Protein AF-A0AAV5TG38-F1 (afdb_monomer_lite)

Foldseek 3Di:
DVVVVLVVLLVVLLVLLQVLLVLLVLLVLLLVCLVCVPCSVPDCVVVVVVVCSNVVSNVVSNVLSVCCNPPVDCCSVVVSLVSLVVSLVSLVVSLVSLVVSLVVCVVPVHDPVSNVSSVVSNVVSVVCNVVSVVVNVVSVVVVVVVVVVVVCCVPPLPVVQVVCVVVVHDGPVPPDPPVPPPPPVVVVVVVVVVVVVVVD

Secondary structure (DSSP, 8-state):
-HHHHHHHHHHHHHHHHHHHHHHHHHHHHHHHHHH-HHHHHHSTHHHHHHHHHHHHHHHHHHHHHHHHHHH--THHHHHHHHHHHHHHHHHHHHHHHHHHHHHHHHHTT--HHHHHHHHHHHHHHHHHHHHHHHHHHHHHHHHHHHHHHHHHHHH-HHHHHHHHHHTTPPP-S----------HHHHHHHHHHHHHHHH-

Structure (mmCIF, N/CA/C/O backbone):
data_AF-A0AAV5TG38-F1
#
_entry.id   AF-A0AAV5TG38-F1
#
loop_
_atom_site.group_PDB
_atom_site.id
_atom_site.type_symbol
_atom_site.label_atom_id
_atom_site.label_alt_id
_atom_site.label_comp_id
_atom_site.label_asym_id
_atom_site.label_entity_id
_atom_site.label_seq_id
_atom_site.pdbx_PDB_ins_code
_atom_site.Cartn_x
_atom_site.Cartn_y
_atom_site.Cartn_z
_atom_site.occupancy
_atom_site.B_iso_or_equiv
_atom_site.auth_seq_id
_atom_site.auth_comp_id
_atom_site.auth_asym_id
_atom_site.auth_atom_id
_atom_site.pdbx_PDB_model_num
ATOM 1 N N . PHE A 1 1 ? -3.377 6.197 31.088 1.00 60.50 1 PHE A N 1
ATOM 2 C CA . PHE A 1 1 ? -3.535 5.088 30.120 1.00 60.50 1 PHE A CA 1
ATOM 3 C C . PHE A 1 1 ? -4.256 5.501 28.834 1.00 60.50 1 PHE A C 1
ATOM 5 O O . PHE A 1 1 ? -3.752 5.192 27.764 1.00 60.50 1 PHE A O 1
ATOM 12 N N . SER A 1 2 ? -5.386 6.224 28.905 1.00 68.69 2 SER A N 1
ATOM 13 C CA . SER A 1 2 ? -6.141 6.643 27.705 1.00 68.69 2 SER A CA 1
ATOM 14 C C . SER A 1 2 ? -5.321 7.518 26.738 1.00 68.69 2 SER A C 1
ATOM 16 O O . SER A 1 2 ? -5.160 7.144 25.583 1.00 68.69 2 SER A O 1
ATOM 18 N N . ALA A 1 3 ? -4.694 8.602 27.220 1.00 73.94 3 ALA A N 1
ATOM 19 C CA . ALA A 1 3 ? -3.905 9.509 26.374 1.00 73.94 3 ALA A CA 1
ATOM 20 C C . ALA A 1 3 ? -2.730 8.811 25.662 1.00 73.94 3 ALA A C 1
ATOM 22 O O . ALA A 1 3 ? -2.557 8.950 24.454 1.00 73.94 3 ALA A O 1
ATOM 23 N N . THR A 1 4 ? -1.964 7.986 26.385 1.00 80.12 4 THR A N 1
ATOM 24 C CA . THR A 1 4 ? -0.840 7.215 25.827 1.00 80.12 4 THR A CA 1
ATOM 25 C C . THR A 1 4 ? -1.290 6.277 24.705 1.00 80.12 4 THR A C 1
ATOM 27 O O . THR A 1 4 ? -0.623 6.188 23.677 1.00 80.12 4 THR A O 1
ATOM 30 N N . ARG A 1 5 ? -2.450 5.620 24.860 1.00 76.69 5 ARG A N 1
ATOM 31 C CA . ARG A 1 5 ? -3.022 4.743 23.827 1.00 76.69 5 ARG A CA 1
ATOM 32 C C . ARG A 1 5 ? -3.356 5.522 22.558 1.00 76.69 5 ARG A C 1
ATOM 34 O O . ARG A 1 5 ? -3.060 5.055 21.463 1.00 76.69 5 ARG A O 1
ATOM 41 N N . THR A 1 6 ? -3.945 6.706 22.693 1.00 76.44 6 THR A N 1
ATOM 42 C CA . THR A 1 6 ? -4.339 7.524 21.541 1.00 76.44 6 THR A CA 1
ATOM 43 C C . THR A 1 6 ? -3.127 8.094 20.803 1.00 76.44 6 THR A C 1
ATOM 45 O O . THR A 1 6 ? -3.114 8.086 19.575 1.00 76.44 6 THR A O 1
ATOM 48 N N . HIS A 1 7 ? -2.074 8.503 21.520 1.00 82.50 7 HIS A N 1
ATOM 49 C CA . HIS A 1 7 ? -0.817 8.935 20.897 1.00 82.50 7 HIS A CA 1
ATOM 50 C C . HIS A 1 7 ? -0.112 7.800 20.144 1.00 82.50 7 HIS A C 1
ATOM 52 O O . HIS A 1 7 ? 0.376 8.017 19.037 1.00 82.50 7 HIS A O 1
ATOM 58 N N . LEU A 1 8 ? -0.104 6.582 20.699 1.00 84.31 8 LEU A N 1
ATOM 59 C CA . LEU A 1 8 ? 0.453 5.410 20.017 1.00 84.31 8 LEU A CA 1
ATOM 60 C C . LEU A 1 8 ? -0.335 5.055 18.752 1.00 84.31 8 LEU A C 1
ATOM 62 O O . LEU A 1 8 ? 0.269 4.779 17.720 1.00 84.31 8 LEU A O 1
ATOM 66 N N . LEU A 1 9 ? -1.669 5.106 18.804 1.00 81.06 9 LEU A N 1
ATOM 67 C CA . LEU A 1 9 ? -2.513 4.881 17.626 1.00 81.06 9 LEU A CA 1
ATOM 68 C C . LEU A 1 9 ? -2.262 5.935 16.545 1.00 81.06 9 LEU A C 1
ATOM 70 O O . LEU A 1 9 ? -2.118 5.587 15.377 1.00 81.06 9 LEU A O 1
ATOM 74 N N . PHE A 1 10 ? -2.151 7.204 16.935 1.00 84.06 10 PHE A N 1
ATOM 75 C CA . PHE A 1 10 ? -1.835 8.299 16.024 1.00 84.06 10 PHE A CA 1
ATOM 76 C C . PHE A 1 10 ? -0.478 8.098 15.333 1.00 84.06 10 PHE A C 1
ATOM 78 O O . PHE A 1 10 ? -0.397 8.137 14.105 1.00 84.06 10 PHE A O 1
ATOM 85 N N . ALA A 1 11 ? 0.575 7.808 16.105 1.00 86.62 11 ALA A N 1
ATOM 86 C CA . ALA A 1 11 ? 1.906 7.541 15.565 1.00 86.62 11 ALA A CA 1
ATOM 87 C C . ALA A 1 11 ? 1.915 6.315 14.638 1.00 86.62 11 ALA A C 1
ATOM 89 O O . ALA A 1 11 ? 2.511 6.359 13.563 1.00 86.62 11 ALA A O 1
ATOM 90 N N . ASN A 1 12 ? 1.209 5.246 15.016 1.00 86.25 12 ASN A N 1
ATOM 91 C CA . ASN A 1 12 ? 1.100 4.037 14.207 1.00 86.25 12 ASN A CA 1
ATOM 92 C C . ASN A 1 12 ? 0.433 4.311 12.850 1.00 86.25 12 ASN A C 1
ATOM 94 O O . ASN A 1 12 ? 0.923 3.842 11.828 1.00 86.25 12 ASN A O 1
ATOM 98 N N . VAL A 1 13 ? -0.642 5.106 12.819 1.00 85.38 13 VAL A N 1
ATOM 99 C CA . VAL A 1 13 ? -1.331 5.482 11.571 1.00 85.38 13 VAL A CA 1
ATOM 100 C C . VAL A 1 13 ? -0.417 6.295 10.656 1.00 85.38 13 VAL A C 1
ATOM 102 O O . VAL A 1 13 ? -0.355 6.019 9.460 1.00 85.38 13 VAL A O 1
ATOM 105 N N . ILE A 1 14 ? 0.335 7.257 11.201 1.00 88.06 14 ILE A N 1
ATOM 106 C CA . ILE A 1 14 ? 1.285 8.051 10.409 1.00 88.06 14 ILE A CA 1
ATOM 107 C C . ILE A 1 14 ? 2.373 7.159 9.815 1.00 88.06 14 ILE A C 1
ATOM 109 O O . ILE A 1 14 ? 2.631 7.215 8.615 1.00 88.06 14 ILE A O 1
ATOM 113 N N . LEU A 1 15 ? 3.008 6.330 10.646 1.00 89.00 15 LEU A N 1
ATOM 114 C CA . LEU A 1 15 ? 4.097 5.459 10.207 1.00 89.00 15 LEU A CA 1
ATOM 115 C C . LEU A 1 15 ? 3.625 4.441 9.169 1.00 89.00 15 LEU A C 1
ATOM 117 O O . LEU A 1 15 ? 4.319 4.215 8.180 1.00 89.00 15 LEU A O 1
ATOM 121 N N . HIS A 1 16 ? 2.435 3.873 9.365 1.00 87.31 16 HIS A N 1
ATOM 122 C CA . HIS A 1 16 ? 1.809 2.959 8.415 1.00 87.31 16 HIS A CA 1
ATOM 123 C C . HIS A 1 16 ? 1.577 3.635 7.059 1.00 87.31 16 HIS A C 1
ATOM 125 O O . HIS A 1 16 ? 2.062 3.136 6.046 1.00 87.31 16 HIS A O 1
ATOM 131 N N . MET A 1 17 ? 0.960 4.820 7.049 1.00 87.69 17 MET A N 1
ATOM 132 C CA . MET A 1 17 ? 0.723 5.586 5.822 1.00 87.69 17 MET A CA 1
ATOM 133 C C . MET A 1 17 ? 2.021 5.964 5.101 1.00 87.69 17 MET A C 1
ATOM 135 O O . MET A 1 17 ? 2.106 5.848 3.877 1.00 87.69 17 MET A O 1
ATOM 139 N N . CYS A 1 18 ? 3.050 6.384 5.841 1.00 89.94 18 CYS A N 1
ATOM 140 C CA . CYS A 1 18 ? 4.370 6.652 5.274 1.00 89.94 18 CYS A CA 1
ATOM 141 C C . CYS A 1 18 ? 4.971 5.394 4.635 1.00 89.94 18 CYS A C 1
ATOM 143 O O . CYS A 1 18 ? 5.456 5.459 3.506 1.00 89.94 18 CYS A O 1
ATOM 145 N N . CYS A 1 19 ? 4.906 4.254 5.327 1.00 90.12 19 CYS A N 1
ATOM 146 C CA . CYS A 1 19 ? 5.433 2.984 4.839 1.00 90.12 19 CYS A CA 1
ATOM 147 C C . CYS A 1 19 ? 4.763 2.570 3.521 1.00 90.12 19 CYS A C 1
ATOM 149 O O . CYS A 1 19 ? 5.445 2.424 2.506 1.00 90.12 19 CYS A O 1
ATOM 151 N N . THR A 1 20 ? 3.430 2.488 3.494 1.00 88.50 20 THR A N 1
ATOM 152 C CA . THR A 1 20 ? 2.686 2.051 2.304 1.00 88.50 20 THR A CA 1
ATOM 153 C C . THR A 1 20 ? 2.910 2.989 1.115 1.00 88.50 20 THR A C 1
ATOM 155 O O . THR A 1 20 ? 3.103 2.538 -0.016 1.00 88.50 20 THR A O 1
ATOM 158 N N . CYS A 1 21 ? 2.939 4.303 1.342 1.00 89.69 21 CYS A N 1
ATOM 159 C CA . CYS A 1 21 ? 3.209 5.259 0.272 1.00 89.69 21 CYS A CA 1
ATOM 160 C C . CYS A 1 21 ? 4.644 5.158 -0.266 1.00 89.69 21 CYS A C 1
ATOM 162 O O . CYS A 1 21 ? 4.850 5.311 -1.472 1.00 89.69 21 CYS A O 1
ATOM 164 N N . PHE A 1 22 ? 5.641 4.887 0.585 1.00 90.25 22 PHE A N 1
ATOM 165 C CA . PHE A 1 22 ? 7.008 4.651 0.117 1.00 90.25 22 PHE A CA 1
ATOM 166 C C . PHE A 1 22 ? 7.126 3.359 -0.683 1.00 90.25 22 PHE A C 1
ATOM 168 O O . PHE A 1 22 ? 7.787 3.357 -1.720 1.00 90.25 22 PHE A O 1
ATOM 175 N N . GLU A 1 23 ? 6.444 2.291 -0.278 1.00 88.88 23 GLU A N 1
ATOM 176 C CA . GLU A 1 23 ? 6.371 1.061 -1.069 1.00 88.88 23 GLU A CA 1
ATOM 177 C C . GLU A 1 23 ? 5.756 1.317 -2.451 1.00 88.88 23 GLU A C 1
ATOM 179 O O . GLU A 1 23 ? 6.310 0.899 -3.473 1.00 88.88 23 GLU A O 1
ATOM 184 N N . MET A 1 24 ? 4.659 2.078 -2.496 1.00 89.00 24 MET A N 1
ATOM 185 C CA . MET A 1 24 ? 4.009 2.484 -3.740 1.00 89.00 24 MET A CA 1
ATOM 186 C C . MET A 1 24 ? 4.951 3.303 -4.630 1.00 89.00 24 MET A C 1
ATOM 188 O O . MET A 1 24 ? 5.091 3.022 -5.823 1.00 89.00 24 MET A O 1
ATOM 192 N N . LYS A 1 25 ? 5.655 4.280 -4.050 1.00 89.88 25 LYS A N 1
ATOM 193 C CA . LYS A 1 25 ? 6.658 5.088 -4.751 1.00 89.88 25 LYS A CA 1
ATOM 194 C C . LYS A 1 25 ? 7.770 4.211 -5.332 1.00 89.88 25 LYS A C 1
ATOM 196 O O . LYS A 1 25 ? 8.090 4.352 -6.507 1.00 89.88 25 LYS A O 1
ATOM 201 N N . ILE A 1 26 ? 8.318 3.277 -4.552 1.00 88.69 26 ILE A N 1
ATOM 202 C CA . ILE A 1 26 ? 9.361 2.344 -5.004 1.00 88.69 26 ILE A CA 1
ATOM 203 C C . ILE A 1 26 ? 8.840 1.454 -6.145 1.00 88.69 26 ILE A C 1
ATOM 205 O O . ILE A 1 26 ? 9.574 1.136 -7.082 1.00 88.69 26 ILE A O 1
ATOM 209 N N . ALA A 1 27 ? 7.572 1.035 -6.114 1.00 88.69 27 ALA A N 1
ATOM 210 C CA . ALA A 1 27 ? 6.956 0.308 -7.225 1.00 88.69 27 ALA A CA 1
ATOM 211 C C . ALA A 1 27 ? 6.878 1.162 -8.505 1.00 88.69 27 ALA A C 1
ATOM 213 O O . ALA A 1 27 ? 7.288 0.699 -9.571 1.00 88.69 27 ALA A O 1
ATOM 214 N N . ILE A 1 28 ? 6.432 2.417 -8.398 1.00 88.50 28 ILE A N 1
ATOM 215 C CA . ILE A 1 28 ? 6.355 3.354 -9.531 1.00 88.50 28 ILE A CA 1
ATOM 216 C C . ILE A 1 28 ? 7.750 3.652 -10.090 1.00 88.50 28 ILE A C 1
ATOM 218 O O . ILE A 1 28 ? 7.962 3.567 -11.298 1.00 88.50 28 ILE A O 1
ATOM 222 N N . GLU A 1 29 ? 8.720 3.940 -9.226 1.00 87.75 29 GLU A N 1
ATOM 223 C CA . GLU A 1 29 ? 10.106 4.221 -9.603 1.00 87.75 29 GLU A CA 1
ATOM 224 C C . GLU A 1 29 ? 10.726 3.061 -10.395 1.00 87.75 29 GLU A C 1
ATOM 226 O O . GLU A 1 29 ? 11.376 3.281 -11.420 1.00 87.75 29 GLU A O 1
ATOM 231 N N . ARG A 1 30 ? 10.448 1.808 -10.015 1.00 87.00 30 ARG A N 1
ATOM 232 C CA . ARG A 1 30 ? 10.865 0.621 -10.784 1.00 87.00 30 ARG A CA 1
ATOM 233 C C . ARG A 1 30 ? 10.224 0.562 -12.176 1.00 87.00 30 ARG A C 1
ATOM 235 O O . ARG A 1 30 ? 10.892 0.227 -13.156 1.00 87.00 30 ARG A O 1
ATOM 242 N N . ILE A 1 31 ? 8.945 0.914 -12.301 1.00 87.31 31 ILE A N 1
ATOM 243 C CA . ILE A 1 31 ? 8.243 0.947 -13.597 1.00 87.31 31 ILE A CA 1
ATOM 244 C C . ILE A 1 31 ? 8.797 2.065 -14.495 1.00 87.31 31 ILE A C 1
ATOM 246 O O . ILE A 1 31 ? 9.010 1.861 -15.693 1.00 87.31 31 ILE A O 1
ATOM 250 N N . VAL A 1 32 ? 9.063 3.244 -13.934 1.00 85.81 32 VAL A N 1
ATOM 251 C CA . VAL A 1 32 ? 9.570 4.397 -14.690 1.00 85.81 32 VAL A CA 1
ATOM 252 C C . VAL A 1 32 ? 11.025 4.179 -15.114 1.00 85.81 32 VAL A C 1
ATOM 254 O O . VAL A 1 32 ? 11.343 4.323 -16.299 1.00 85.81 32 VAL A O 1
ATOM 257 N N . SER A 1 33 ? 11.889 3.760 -14.186 1.00 84.38 33 SER A N 1
ATOM 258 C CA . SER A 1 33 ? 13.318 3.531 -14.451 1.00 84.38 33 SER A CA 1
ATOM 259 C C . SER A 1 33 ? 13.561 2.429 -15.487 1.00 84.38 33 SER A C 1
ATOM 261 O O . SER A 1 33 ? 14.456 2.552 -16.318 1.00 84.38 33 SER A O 1
ATOM 263 N N . SER A 1 34 ? 12.725 1.388 -15.516 1.00 83.94 34 SER A N 1
ATOM 264 C CA . SER A 1 34 ? 12.776 0.332 -16.540 1.00 83.94 34 SER A CA 1
ATOM 265 C C . SER A 1 34 ? 12.228 0.758 -17.907 1.00 83.94 34 SER A C 1
ATOM 267 O O . SER A 1 34 ? 12.612 0.201 -18.940 1.00 83.94 34 SER A O 1
ATOM 269 N N . SER A 1 35 ? 11.331 1.746 -17.941 1.00 81.94 35 SER A N 1
ATOM 270 C CA . SER A 1 35 ? 10.737 2.233 -19.187 1.00 81.94 35 SER A CA 1
ATOM 271 C C . SER A 1 35 ? 11.701 3.151 -19.947 1.00 81.94 35 SER A C 1
ATOM 273 O O . SER A 1 35 ? 11.856 2.993 -21.162 1.00 81.94 35 SER A O 1
ATOM 275 N N . LYS A 1 36 ? 12.375 4.075 -19.243 1.00 78.88 36 LYS A N 1
ATOM 276 C CA . LYS A 1 36 ? 13.308 5.064 -19.821 1.00 78.88 36 LYS A CA 1
ATOM 277 C C . LYS A 1 36 ? 14.579 5.230 -18.965 1.00 78.88 36 LYS A C 1
ATOM 279 O O . LYS A 1 36 ? 14.751 6.269 -18.331 1.00 78.88 36 LYS A O 1
ATOM 284 N N . PRO A 1 37 ? 15.495 4.247 -18.964 1.00 72.25 37 PRO A N 1
ATOM 285 C CA . PRO A 1 37 ? 16.643 4.240 -18.052 1.00 72.25 37 PRO A CA 1
ATOM 286 C C . PRO A 1 37 ? 17.624 5.401 -18.276 1.00 72.25 37 PRO A C 1
ATOM 288 O O . PRO A 1 37 ? 18.132 5.954 -17.309 1.00 72.25 37 PRO A O 1
ATOM 291 N N . HIS A 1 38 ? 17.842 5.808 -19.531 1.00 72.06 38 HIS A N 1
ATOM 292 C CA . HIS A 1 38 ? 18.769 6.887 -19.898 1.00 72.06 38 HIS A CA 1
ATOM 293 C C . HIS A 1 38 ? 18.283 8.262 -19.414 1.00 72.06 38 HIS A C 1
ATOM 295 O O . HIS A 1 38 ? 19.036 9.010 -18.812 1.00 72.06 38 HIS A O 1
ATOM 301 N N . ILE A 1 39 ? 16.994 8.569 -19.585 1.00 74.56 39 ILE A N 1
ATOM 302 C CA . ILE A 1 39 ? 16.421 9.844 -19.119 1.00 74.56 39 ILE A CA 1
ATOM 303 C C . ILE A 1 39 ? 16.287 9.869 -17.593 1.00 74.56 39 ILE A C 1
ATOM 305 O O . ILE A 1 39 ? 16.411 10.927 -16.980 1.00 74.56 39 ILE A O 1
ATOM 309 N N . TYR A 1 40 ? 16.005 8.723 -16.969 1.00 73.81 40 TYR A N 1
ATOM 310 C CA . TYR A 1 40 ? 15.716 8.674 -15.537 1.00 73.81 40 TYR A CA 1
ATOM 311 C C . TYR A 1 40 ? 16.926 9.031 -14.666 1.00 73.81 40 TYR A C 1
ATOM 313 O O . TYR A 1 40 ? 16.760 9.738 -13.678 1.00 73.81 40 TYR A O 1
ATOM 321 N N . HIS A 1 41 ? 18.123 8.571 -15.041 1.00 71.75 41 HIS A N 1
ATOM 322 C CA . HIS A 1 41 ? 19.348 8.835 -14.276 1.00 71.75 41 HIS A CA 1
ATOM 323 C C . HIS A 1 41 ? 19.950 10.214 -14.561 1.00 71.75 41 HIS A C 1
ATOM 325 O O . HIS A 1 41 ? 20.461 10.846 -13.642 1.00 71.75 41 HIS A O 1
ATOM 331 N N . ASP A 1 42 ? 19.830 10.709 -15.796 1.00 70.62 42 ASP A N 1
ATOM 332 C CA . ASP A 1 42 ? 20.394 12.011 -16.181 1.00 70.62 42 ASP A CA 1
ATOM 333 C C . ASP A 1 42 ? 19.513 13.193 -15.763 1.00 70.62 42 ASP A C 1
ATOM 335 O O . ASP A 1 42 ? 19.990 14.310 -15.556 1.00 70.62 42 ASP A O 1
ATOM 339 N N . SER A 1 43 ? 18.205 12.977 -15.620 1.00 65.69 43 SER A N 1
ATOM 340 C CA . SER A 1 43 ? 17.313 14.024 -15.144 1.00 65.69 43 SER A CA 1
ATOM 341 C C . SER A 1 43 ? 17.300 14.028 -13.616 1.00 65.69 43 SER A C 1
ATOM 343 O O . SER A 1 43 ? 16.853 13.080 -12.976 1.00 65.69 43 SER A O 1
ATOM 345 N N . GLY A 1 44 ? 17.647 15.159 -12.991 1.00 67.69 44 GLY A N 1
ATOM 346 C CA . GLY A 1 44 ? 17.378 15.423 -11.561 1.00 67.69 44 GLY A CA 1
ATOM 347 C C . GLY A 1 44 ? 15.883 15.352 -11.167 1.00 67.69 44 GLY A C 1
ATOM 348 O O . GLY A 1 44 ? 15.490 15.770 -10.079 1.00 67.69 44 GLY A O 1
ATOM 349 N N . PHE A 1 45 ? 15.038 14.834 -12.062 1.00 67.88 45 PHE A N 1
ATOM 350 C CA . PHE A 1 45 ? 13.644 14.469 -11.897 1.00 67.88 45 PHE A CA 1
ATOM 351 C C . PHE A 1 45 ? 13.434 13.535 -10.703 1.00 67.88 45 PHE A C 1
ATOM 353 O O . PHE A 1 45 ? 12.526 13.793 -9.918 1.00 67.88 45 PHE A O 1
ATOM 360 N N . SER A 1 46 ? 14.298 12.531 -10.496 1.00 71.75 46 SER A N 1
ATOM 361 C CA . SER A 1 46 ? 14.213 11.661 -9.308 1.00 71.75 46 SER A CA 1
ATOM 362 C C . SER A 1 46 ? 14.254 12.488 -8.013 1.00 71.75 46 SER A C 1
ATOM 364 O O . SER A 1 46 ? 13.382 12.358 -7.154 1.00 71.75 46 SER A O 1
ATOM 366 N N . TYR A 1 47 ? 15.180 13.448 -7.912 1.00 74.31 47 TYR A N 1
ATOM 367 C CA . TYR A 1 47 ? 15.315 14.291 -6.722 1.00 74.31 47 TYR A CA 1
ATOM 368 C C . TYR A 1 47 ? 14.124 15.241 -6.521 1.00 74.31 47 TYR A C 1
ATOM 370 O O . TYR A 1 47 ? 13.609 15.365 -5.409 1.00 74.31 47 TYR A O 1
ATOM 378 N N . ARG A 1 48 ? 13.632 15.871 -7.597 1.00 80.25 48 ARG A N 1
ATOM 379 C CA . ARG A 1 48 ? 12.492 16.805 -7.531 1.00 80.25 48 ARG A CA 1
ATOM 380 C C . ARG A 1 48 ? 11.182 16.133 -7.117 1.00 80.25 48 ARG A C 1
ATOM 382 O O . ARG A 1 48 ? 10.396 16.753 -6.408 1.00 80.25 48 ARG A O 1
ATOM 389 N N . TRP A 1 49 ? 10.956 14.879 -7.511 1.00 79.75 49 TRP A N 1
ATOM 390 C CA . TRP A 1 49 ? 9.756 14.127 -7.125 1.00 79.75 49 TRP A CA 1
ATOM 391 C C . TRP A 1 49 ? 9.863 13.458 -5.750 1.00 79.75 49 TRP A C 1
ATOM 393 O O . TRP A 1 49 ? 8.840 13.168 -5.132 1.00 79.75 49 TRP A O 1
ATOM 403 N N . ASN A 1 50 ? 11.071 13.282 -5.210 1.00 81.75 50 ASN A N 1
ATOM 404 C CA . ASN A 1 50 ? 11.255 12.691 -3.884 1.00 81.75 50 ASN A CA 1
ATOM 405 C C . ASN A 1 50 ? 10.642 13.535 -2.761 1.00 81.75 50 ASN A C 1
ATOM 407 O O . ASN A 1 50 ? 10.005 12.974 -1.874 1.00 81.75 50 ASN A O 1
ATOM 411 N N . ILE A 1 51 ? 10.790 14.863 -2.813 1.00 84.06 51 ILE A N 1
ATOM 412 C CA . ILE A 1 51 ? 10.272 15.773 -1.779 1.00 84.06 51 ILE A CA 1
ATOM 413 C C . ILE A 1 51 ? 8.739 15.690 -1.646 1.00 84.06 51 ILE A C 1
ATOM 415 O O . ILE A 1 51 ? 8.267 15.379 -0.548 1.00 84.06 51 ILE A O 1
ATOM 419 N N . PRO A 1 52 ? 7.931 15.893 -2.709 1.00 85.69 52 PRO A N 1
ATOM 420 C CA . PRO A 1 52 ? 6.479 15.777 -2.590 1.00 85.69 52 PRO A CA 1
ATOM 421 C C . PRO A 1 52 ? 6.044 14.357 -2.209 1.00 85.69 52 PRO A C 1
ATOM 423 O O . PRO A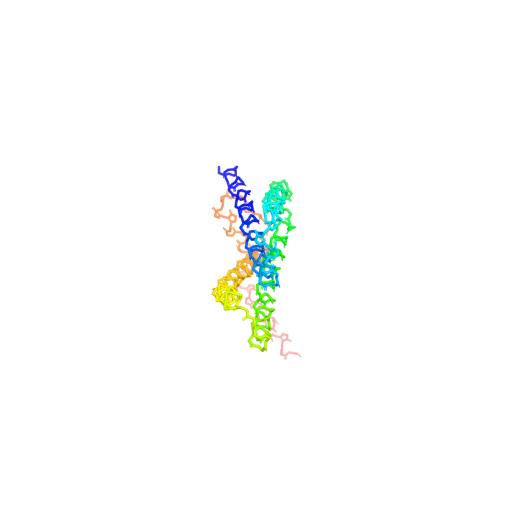 1 52 ? 5.108 14.205 -1.428 1.00 85.69 52 PRO A O 1
ATOM 426 N N . CYS A 1 53 ? 6.751 13.317 -2.665 1.00 84.50 53 CYS A N 1
ATOM 427 C CA . CYS A 1 53 ? 6.467 11.938 -2.265 1.00 84.50 53 CYS A CA 1
ATOM 428 C C . CYS A 1 53 ? 6.767 11.631 -0.790 1.00 84.50 53 CYS A C 1
ATOM 430 O O . CYS A 1 53 ? 6.265 10.630 -0.298 1.00 84.50 53 CYS A O 1
ATOM 432 N N . ILE A 1 54 ? 7.564 12.439 -0.085 1.00 86.69 54 ILE A N 1
ATOM 433 C CA . ILE A 1 54 ? 7.784 12.308 1.367 1.00 86.69 54 ILE A CA 1
ATOM 434 C C . ILE A 1 54 ? 6.754 13.140 2.140 1.00 86.69 54 ILE A C 1
ATOM 436 O O . ILE A 1 54 ? 6.188 12.677 3.130 1.00 86.69 54 ILE A O 1
ATOM 440 N N . LEU A 1 55 ? 6.484 14.362 1.673 1.0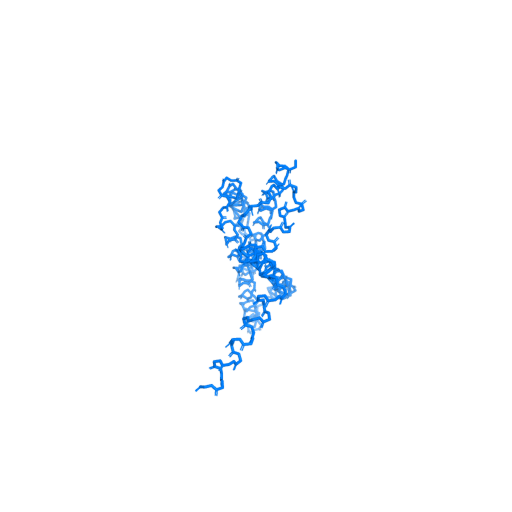0 89.31 55 LEU A N 1
ATOM 441 C CA . LEU A 1 55 ? 5.585 15.289 2.360 1.00 89.31 55 LEU A CA 1
ATOM 442 C C . LEU A 1 55 ? 4.117 14.858 2.267 1.00 89.31 55 LEU A C 1
ATOM 444 O O . LEU A 1 55 ? 3.401 14.930 3.263 1.00 89.31 55 LEU A O 1
ATOM 448 N N . LEU A 1 56 ? 3.659 14.379 1.106 1.00 88.69 56 LEU A N 1
ATOM 449 C CA . LEU A 1 56 ? 2.259 13.982 0.912 1.00 88.69 56 LEU A CA 1
ATOM 450 C C . LEU A 1 56 ? 1.831 12.825 1.835 1.00 88.69 56 LEU A C 1
ATOM 452 O O . LEU A 1 56 ? 0.787 12.949 2.481 1.00 88.69 56 LEU A O 1
ATOM 456 N N . PRO A 1 57 ? 2.603 11.731 1.982 1.00 89.00 57 PRO A N 1
ATOM 457 C CA . PRO A 1 57 ? 2.273 10.672 2.933 1.00 89.00 57 PRO A CA 1
ATOM 458 C C . PRO A 1 57 ? 2.251 11.160 4.375 1.00 89.00 57 PRO A C 1
ATOM 460 O O . PRO A 1 57 ? 1.345 10.805 5.118 1.00 89.00 57 PRO A O 1
ATOM 463 N N . PHE A 1 58 ? 3.190 12.027 4.755 1.00 88.62 58 PHE A N 1
ATOM 464 C CA . PHE A 1 58 ? 3.239 12.567 6.108 1.00 88.62 58 PHE A CA 1
ATOM 465 C C . PHE A 1 58 ? 2.020 13.444 6.426 1.00 88.62 58 PHE A C 1
ATOM 467 O O . PHE A 1 58 ? 1.388 13.280 7.471 1.00 88.62 58 PHE A O 1
ATOM 474 N N . ILE A 1 59 ? 1.645 14.338 5.504 1.00 91.31 59 ILE A N 1
ATOM 475 C CA . ILE A 1 59 ? 0.465 15.203 5.642 1.00 91.31 59 ILE A CA 1
ATOM 476 C C . ILE A 1 59 ? -0.810 14.354 5.654 1.00 91.31 59 ILE A C 1
ATOM 478 O O . ILE A 1 59 ? -1.644 14.514 6.543 1.00 91.31 59 ILE A O 1
ATOM 482 N N . SER A 1 60 ? -0.950 13.417 4.713 1.00 89.06 60 SER A N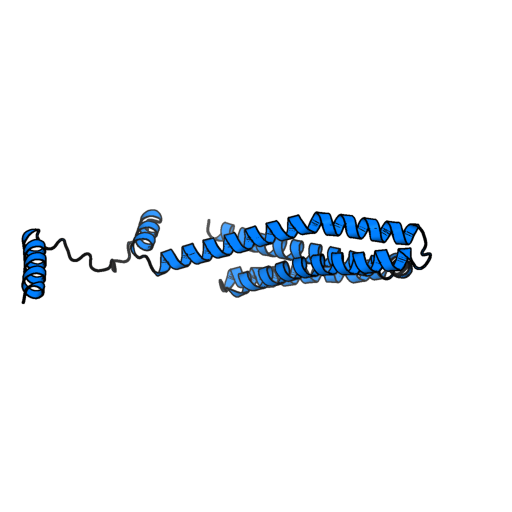 1
ATOM 483 C CA . SER A 1 60 ? -2.124 12.538 4.644 1.00 89.06 60 SER A CA 1
ATOM 484 C C . SER A 1 60 ? -2.250 11.639 5.878 1.00 89.06 60 SER A C 1
ATOM 486 O O . SER A 1 60 ? -3.331 11.555 6.455 1.00 89.06 60 SER A O 1
ATOM 488 N N . GLY A 1 61 ? -1.154 11.045 6.356 1.00 87.75 61 GLY A N 1
ATOM 489 C CA . GLY A 1 61 ? -1.126 10.253 7.584 1.00 87.75 61 GLY A CA 1
ATOM 490 C C . GLY A 1 61 ? -1.467 11.078 8.822 1.00 87.75 61 GLY A C 1
ATOM 491 O O . GLY A 1 61 ? -2.208 10.606 9.680 1.00 87.75 61 GLY A O 1
ATOM 492 N N . SER A 1 62 ? -1.006 12.331 8.887 1.00 88.50 62 SER A N 1
ATOM 493 C CA . SER A 1 62 ? -1.345 13.256 9.978 1.00 88.50 62 SER A CA 1
ATOM 49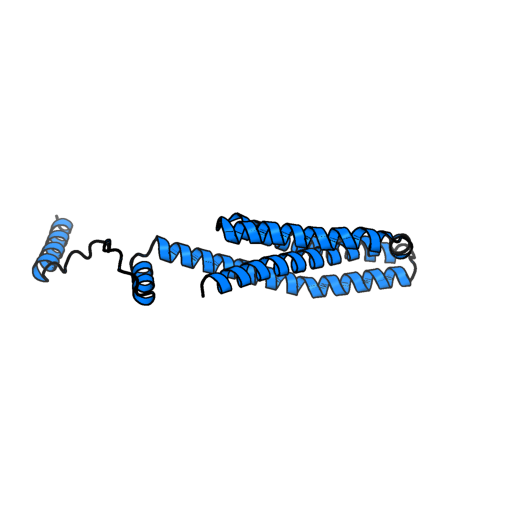4 C C . SER A 1 62 ? -2.829 13.629 9.970 1.00 88.50 62 SER A C 1
ATOM 496 O O . SER A 1 62 ? -3.466 13.621 11.022 1.00 88.50 62 SER A O 1
ATOM 498 N N . LEU A 1 63 ? -3.404 13.897 8.791 1.00 89.19 63 LEU A N 1
ATOM 499 C CA . LEU A 1 63 ? -4.835 14.177 8.626 1.00 89.19 63 LEU A CA 1
ATOM 500 C C . LEU A 1 63 ? -5.687 12.971 9.037 1.00 89.19 63 LEU A C 1
ATOM 502 O O . LEU A 1 63 ? -6.607 13.109 9.840 1.00 89.19 63 LEU A O 1
ATOM 506 N N . VAL A 1 64 ? -5.350 11.775 8.547 1.00 87.25 64 VAL A N 1
ATOM 507 C CA . VAL A 1 64 ? -6.060 10.539 8.905 1.00 87.25 64 VAL A CA 1
ATOM 508 C C . VAL A 1 64 ? -5.926 10.263 10.403 1.00 87.25 64 VAL A C 1
ATOM 510 O O . VAL A 1 64 ? -6.933 10.044 11.074 1.00 87.25 64 VAL A O 1
ATOM 513 N N . GLY A 1 65 ? -4.721 10.370 10.966 1.00 85.94 65 GLY A N 1
ATOM 514 C CA . GLY A 1 65 ? -4.493 10.229 12.404 1.00 85.94 65 GLY A CA 1
ATOM 515 C C . GLY A 1 65 ? -5.323 11.216 13.232 1.00 85.94 65 GLY A C 1
ATOM 516 O O . GLY A 1 65 ? -5.905 10.832 14.247 1.00 85.94 65 GLY A O 1
ATOM 517 N N . TYR A 1 66 ? -5.448 12.468 12.784 1.00 85.44 66 TYR A N 1
ATOM 518 C CA . TYR A 1 66 ? -6.266 13.476 13.458 1.00 85.44 66 TYR A CA 1
ATOM 519 C C . TYR A 1 66 ? -7.757 13.101 13.446 1.00 85.44 66 TYR A C 1
ATOM 521 O O . TYR A 1 66 ? -8.431 13.212 14.471 1.00 85.44 66 TYR A O 1
ATOM 529 N N . THR A 1 67 ? -8.266 12.564 12.330 1.00 83.88 67 THR A N 1
ATOM 530 C CA . THR A 1 67 ? -9.662 12.089 12.255 1.00 83.88 67 THR A CA 1
ATOM 531 C C . THR A 1 67 ? -9.946 10.886 13.164 1.00 83.88 67 THR A C 1
ATOM 533 O O . THR A 1 67 ? -11.059 10.774 13.685 1.00 83.88 67 THR A O 1
ATOM 536 N N . VAL A 1 68 ? -8.949 10.022 13.412 1.00 81.94 68 VAL A N 1
ATOM 537 C CA . VAL A 1 68 ? -9.035 8.952 14.427 1.00 81.94 68 VAL A CA 1
ATOM 538 C C . VAL A 1 68 ? -9.120 9.554 15.821 1.00 81.94 68 VAL A C 1
ATOM 540 O O . VAL A 1 68 ? -9.959 9.135 16.615 1.00 81.94 68 VAL A O 1
ATOM 543 N N . PHE A 1 69 ? -8.253 10.527 16.110 1.00 79.00 69 PHE A N 1
ATOM 544 C CA . PHE A 1 69 ? -8.138 11.140 17.429 1.00 79.00 69 PHE A CA 1
ATOM 545 C C . PHE A 1 69 ? -9.422 11.864 17.846 1.00 79.00 69 PHE A C 1
ATOM 547 O O . PHE A 1 69 ? -9.858 11.713 18.984 1.00 79.00 69 PHE A O 1
ATOM 554 N N . TYR A 1 70 ? -10.023 12.636 16.936 1.00 80.19 70 TYR A N 1
ATOM 555 C CA . TYR A 1 70 ? -11.160 13.498 17.266 1.00 80.19 70 TYR A CA 1
ATOM 556 C C . TYR A 1 70 ? -12.518 12.819 17.067 1.00 80.19 70 TYR A C 1
ATOM 558 O O . TYR A 1 70 ? -13.392 12.919 17.924 1.00 80.19 70 TYR A O 1
ATOM 566 N N . SER A 1 71 ? -12.701 12.113 15.949 1.00 71.25 71 SER A N 1
ATOM 567 C CA . SER A 1 71 ? -14.036 11.688 15.512 1.00 71.25 71 SER A CA 1
ATOM 568 C C . SER A 1 71 ? -14.262 10.179 15.601 1.00 71.25 71 SER A C 1
ATOM 570 O O . SER A 1 71 ? -15.386 9.731 15.390 1.00 71.25 71 SER A O 1
ATOM 572 N N . GLY A 1 72 ? -13.215 9.378 15.853 1.00 69.44 72 GLY A N 1
ATOM 573 C CA . GLY A 1 72 ? -13.311 7.912 15.878 1.00 69.44 72 GLY A CA 1
ATOM 574 C C . GLY A 1 72 ? -13.923 7.319 14.600 1.00 69.44 72 GLY A C 1
ATOM 575 O O . GLY A 1 72 ? -14.560 6.268 14.644 1.00 69.44 72 GLY A O 1
ATOM 576 N N . THR A 1 73 ? -13.803 8.026 13.472 1.00 72.19 73 THR A N 1
ATOM 577 C CA . THR A 1 73 ? -14.567 7.717 12.256 1.00 72.19 73 THR A CA 1
ATOM 578 C C . THR A 1 73 ? -14.035 6.475 11.539 1.00 72.19 73 THR A C 1
ATOM 580 O O . THR A 1 73 ? -12.820 6.273 11.465 1.00 72.19 73 THR A O 1
ATOM 583 N N . PRO A 1 74 ? -14.919 5.671 10.917 1.00 70.38 74 PRO A N 1
ATOM 584 C CA . PRO A 1 74 ? -14.518 4.487 10.151 1.00 70.38 74 PRO A CA 1
ATOM 585 C C . PRO A 1 74 ? -13.688 4.832 8.904 1.00 70.38 74 PRO A C 1
ATOM 587 O O . PRO A 1 74 ? -12.969 3.979 8.386 1.00 70.38 74 PRO A O 1
ATOM 590 N N . ILE A 1 75 ? -13.736 6.089 8.443 1.00 71.81 75 ILE A N 1
ATOM 591 C CA . ILE A 1 75 ? -12.954 6.605 7.306 1.00 71.81 75 ILE A CA 1
ATOM 592 C C . ILE A 1 75 ? -11.460 6.333 7.494 1.00 71.81 75 ILE A C 1
ATOM 594 O O . ILE A 1 75 ? -10.773 5.957 6.544 1.00 71.81 75 ILE A O 1
ATOM 598 N N . ALA A 1 76 ? -10.968 6.449 8.726 1.00 73.88 76 ALA A N 1
ATOM 599 C CA . ALA A 1 76 ? -9.564 6.238 9.022 1.00 73.88 76 ALA A CA 1
ATOM 600 C C . ALA A 1 76 ? -9.100 4.777 8.915 1.00 73.88 76 ALA A C 1
ATOM 602 O O . ALA A 1 76 ? -7.901 4.529 8.850 1.00 73.88 76 ALA A O 1
ATOM 603 N N . LEU A 1 77 ? -10.024 3.813 8.873 1.00 74.00 77 LEU A N 1
ATOM 604 C CA . LEU A 1 77 ? -9.719 2.405 8.598 1.00 74.00 77 LEU A CA 1
ATOM 605 C C . LEU A 1 77 ? -9.798 2.097 7.099 1.00 74.00 77 LEU A C 1
ATOM 607 O O . LEU A 1 77 ? -8.987 1.337 6.567 1.00 74.00 77 LEU A O 1
ATOM 611 N N . ILE A 1 78 ? -10.766 2.704 6.410 1.00 80.94 78 ILE A N 1
ATOM 612 C CA . ILE A 1 78 ? -11.006 2.472 4.982 1.00 80.94 78 ILE A CA 1
ATOM 613 C C . ILE A 1 78 ? -9.866 3.057 4.146 1.00 80.94 78 ILE A C 1
ATOM 615 O O . ILE A 1 78 ? -9.340 2.373 3.271 1.00 80.94 78 ILE A O 1
ATOM 619 N N . PHE A 1 79 ? -9.455 4.297 4.423 1.00 85.31 79 PHE A N 1
ATOM 620 C CA . PHE A 1 79 ? -8.483 4.997 3.582 1.00 85.31 79 PHE A CA 1
ATOM 621 C C . PHE A 1 79 ? -7.114 4.288 3.505 1.00 85.31 79 PHE A C 1
ATOM 623 O O . PHE A 1 79 ? -6.689 3.987 2.387 1.00 85.31 79 PHE A O 1
ATOM 630 N N . PRO A 1 80 ? -6.452 3.912 4.620 1.00 84.56 80 PRO A N 1
ATOM 631 C CA . PRO A 1 80 ? -5.191 3.167 4.555 1.00 84.56 80 PRO A CA 1
ATOM 632 C C . PRO A 1 80 ? -5.331 1.814 3.845 1.00 84.56 80 PRO A C 1
ATOM 634 O O . PRO A 1 80 ? -4.445 1.420 3.092 1.00 84.56 80 PRO A O 1
ATOM 637 N N . SER A 1 81 ? -6.474 1.139 4.012 1.00 85.00 81 SER A N 1
ATOM 638 C CA . SER A 1 81 ? -6.750 -0.150 3.362 1.00 85.00 81 SER A CA 1
ATOM 639 C C . SER A 1 81 ? -6.841 -0.030 1.836 1.00 85.00 81 SER A C 1
ATOM 641 O O . SER A 1 81 ? -6.363 -0.902 1.110 1.00 85.00 81 SER A O 1
ATOM 643 N N . VAL A 1 82 ? -7.428 1.062 1.332 1.00 88.31 82 VAL A N 1
ATOM 644 C CA . VAL A 1 82 ? -7.478 1.355 -0.111 1.00 88.31 82 VAL A CA 1
ATOM 645 C C . VAL A 1 82 ? -6.078 1.632 -0.654 1.00 88.31 82 VAL A C 1
ATOM 647 O O . VAL A 1 82 ? -5.726 1.127 -1.722 1.00 88.31 82 VAL A O 1
ATOM 650 N N . VAL A 1 83 ? -5.264 2.392 0.084 1.00 89.62 83 VAL A N 1
ATOM 651 C CA . VAL A 1 83 ? -3.876 2.675 -0.309 1.00 89.62 83 VAL A CA 1
ATOM 652 C C . VAL A 1 83 ? -3.056 1.381 -0.335 1.00 89.62 83 VAL A C 1
ATOM 654 O O . VAL A 1 83 ? -2.374 1.117 -1.322 1.00 89.62 83 VAL A O 1
ATOM 657 N N . ASP A 1 84 ? -3.198 0.513 0.665 1.00 88.62 84 ASP A N 1
ATOM 658 C CA . ASP A 1 84 ? -2.540 -0.798 0.690 1.00 88.62 84 ASP A CA 1
ATOM 659 C C . ASP A 1 84 ? -2.938 -1.680 -0.508 1.00 88.62 84 ASP A C 1
ATOM 661 O O . ASP A 1 84 ? -2.078 -2.270 -1.169 1.00 88.62 84 ASP A O 1
ATOM 665 N N . LEU A 1 85 ? -4.234 -1.731 -0.842 1.00 90.25 85 LEU A N 1
ATOM 666 C CA . LEU A 1 85 ? -4.718 -2.457 -2.019 1.00 90.25 85 LEU A CA 1
ATOM 667 C C . LEU A 1 85 ? -4.106 -1.899 -3.308 1.00 90.25 85 LEU A C 1
ATOM 669 O O . LEU A 1 85 ? -3.678 -2.667 -4.172 1.00 90.25 85 LEU A O 1
ATOM 673 N N . SER A 1 86 ? -4.021 -0.572 -3.424 1.00 91.38 86 SER A N 1
ATOM 674 C CA . SER A 1 86 ? -3.412 0.085 -4.580 1.00 91.38 86 SER A CA 1
ATOM 675 C C . SER A 1 86 ? -1.934 -0.288 -4.743 1.00 91.38 86 SER A C 1
ATOM 677 O O . SER A 1 86 ? -1.505 -0.570 -5.862 1.00 91.38 86 SER A O 1
ATOM 679 N N . THR A 1 87 ? -1.181 -0.414 -3.644 1.00 90.88 87 THR A N 1
ATOM 680 C CA . THR A 1 87 ? 0.222 -0.853 -3.659 1.00 90.88 87 THR A CA 1
ATOM 681 C C . THR A 1 87 ? 0.362 -2.279 -4.189 1.00 90.88 87 THR A C 1
ATOM 683 O O . THR A 1 87 ? 1.219 -2.544 -5.036 1.00 90.88 87 THR A O 1
ATOM 686 N N . VAL A 1 88 ? -0.512 -3.200 -3.765 1.00 91.62 88 VAL A N 1
ATOM 687 C CA . VAL A 1 88 ? -0.499 -4.590 -4.258 1.00 91.62 88 VAL A CA 1
ATOM 688 C C . VAL A 1 88 ? -0.815 -4.652 -5.750 1.00 91.62 88 VAL A C 1
ATOM 690 O O . VAL A 1 88 ? -0.124 -5.347 -6.500 1.00 91.62 88 VAL A O 1
ATOM 693 N N . LEU A 1 89 ? -1.825 -3.899 -6.195 1.00 92.56 89 LEU A N 1
ATOM 694 C CA . LEU A 1 89 ? -2.201 -3.822 -7.606 1.00 92.56 89 LEU A CA 1
ATOM 695 C C . LEU A 1 89 ? -1.084 -3.211 -8.459 1.00 92.56 89 LEU A C 1
ATOM 697 O O . LEU A 1 89 ? -0.784 -3.734 -9.533 1.00 92.56 89 LEU A O 1
ATOM 701 N N . LEU A 1 90 ? -0.427 -2.156 -7.972 1.00 92.75 90 LEU A N 1
ATOM 702 C CA . LEU A 1 90 ? 0.709 -1.532 -8.648 1.00 92.75 90 LEU A CA 1
ATOM 703 C C . LEU A 1 90 ? 1.907 -2.474 -8.745 1.00 92.75 90 LEU A C 1
ATOM 705 O O . LEU A 1 90 ? 2.531 -2.536 -9.802 1.00 92.75 90 LEU A O 1
ATOM 709 N N . ASN A 1 91 ? 2.218 -3.243 -7.697 1.00 92.50 91 ASN A N 1
ATOM 710 C CA . ASN A 1 91 ? 3.304 -4.220 -7.768 1.00 92.50 91 ASN A CA 1
ATOM 711 C C . ASN A 1 91 ? 2.973 -5.355 -8.752 1.00 92.50 91 ASN A C 1
ATOM 713 O O . ASN A 1 91 ? 3.817 -5.720 -9.572 1.00 92.50 91 ASN A O 1
ATOM 717 N N . TRP A 1 92 ? 1.733 -5.856 -8.745 1.00 92.38 92 TRP A N 1
ATOM 718 C CA . TRP A 1 92 ? 1.276 -6.869 -9.702 1.00 92.38 92 TRP A CA 1
ATOM 719 C C . TRP A 1 92 ? 1.343 -6.366 -11.151 1.00 92.38 92 TRP A C 1
ATOM 721 O O . TRP A 1 92 ? 1.901 -7.036 -12.028 1.00 92.38 92 TRP A O 1
ATOM 731 N N . PHE A 1 93 ? 0.840 -5.154 -11.397 1.00 93.00 93 PHE A N 1
ATOM 732 C CA . PHE A 1 93 ? 0.934 -4.500 -12.699 1.00 93.00 93 PHE A CA 1
ATOM 733 C C . PHE A 1 93 ? 2.394 -4.279 -13.106 1.00 93.00 93 PHE A C 1
ATOM 735 O O . PHE A 1 93 ? 2.768 -4.572 -14.242 1.00 93.00 93 PHE A O 1
ATOM 742 N N . GLY A 1 94 ? 3.235 -3.840 -12.169 1.00 91.38 94 GLY A N 1
ATOM 743 C CA . GLY A 1 94 ? 4.665 -3.639 -12.364 1.00 91.38 94 GLY A CA 1
ATOM 744 C C . GLY A 1 94 ? 5.370 -4.908 -12.829 1.00 91.38 94 GLY A C 1
ATOM 745 O O . GLY A 1 94 ? 6.085 -4.863 -13.825 1.00 91.38 94 GLY A O 1
ATOM 746 N N . ILE A 1 95 ? 5.112 -6.059 -12.199 1.00 92.69 95 ILE A N 1
ATOM 747 C CA . ILE A 1 95 ? 5.677 -7.352 -12.625 1.00 92.69 95 ILE A CA 1
ATOM 748 C C . ILE A 1 95 ? 5.277 -7.676 -14.068 1.00 92.69 95 ILE A C 1
ATOM 750 O O . ILE A 1 95 ? 6.127 -8.071 -14.870 1.00 92.69 95 ILE A O 1
ATOM 754 N N . ARG A 1 96 ? 3.997 -7.496 -14.418 1.00 93.06 96 ARG A N 1
ATOM 755 C CA . ARG A 1 96 ? 3.492 -7.779 -15.770 1.00 93.06 96 ARG A CA 1
ATOM 756 C C . ARG A 1 96 ? 4.095 -6.838 -16.813 1.00 93.06 96 ARG A C 1
ATOM 758 O O . ARG A 1 96 ? 4.501 -7.294 -17.882 1.00 93.06 96 ARG A O 1
ATOM 765 N N . HIS A 1 97 ? 4.157 -5.542 -16.512 1.00 91.94 97 HIS A N 1
ATOM 766 C CA . HIS A 1 97 ? 4.743 -4.524 -17.388 1.00 91.94 97 HIS A CA 1
ATOM 767 C C . HIS A 1 97 ? 6.235 -4.768 -17.606 1.00 91.94 97 HIS A C 1
ATOM 769 O O . HIS A 1 97 ? 6.696 -4.824 -18.745 1.00 91.94 97 HIS A O 1
ATOM 775 N N . LEU A 1 98 ? 6.975 -4.992 -16.519 1.00 90.44 98 LEU A N 1
ATOM 776 C CA . LEU A 1 98 ? 8.401 -5.285 -16.563 1.00 90.44 98 LEU A CA 1
ATOM 777 C C . LEU A 1 98 ? 8.690 -6.564 -17.359 1.00 90.44 98 LEU A C 1
ATOM 779 O O . LEU A 1 98 ? 9.613 -6.565 -18.167 1.00 90.44 98 LEU A O 1
ATOM 783 N N . GLY A 1 99 ? 7.884 -7.619 -17.189 1.00 90.62 99 GLY A N 1
ATOM 784 C CA . GLY A 1 99 ? 8.011 -8.860 -17.961 1.00 90.62 99 GLY A CA 1
ATOM 785 C C . GLY A 1 99 ? 7.876 -8.627 -19.468 1.00 90.62 99 GLY A C 1
ATOM 786 O O . GLY A 1 99 ? 8.781 -8.960 -20.225 1.00 90.62 99 GLY A O 1
ATOM 787 N N . ARG A 1 100 ? 6.812 -7.934 -19.896 1.00 90.56 100 ARG A N 1
ATOM 788 C CA . ARG A 1 100 ? 6.620 -7.563 -21.312 1.00 90.56 100 ARG A CA 1
ATOM 789 C C . ARG A 1 100 ? 7.774 -6.718 -21.852 1.00 90.56 100 ARG A C 1
ATOM 791 O O . ARG A 1 100 ? 8.199 -6.884 -22.994 1.00 90.56 100 ARG A O 1
ATOM 798 N N . ARG A 1 101 ? 8.279 -5.788 -21.036 1.00 87.56 101 ARG A N 1
ATOM 799 C CA . ARG A 1 101 ? 9.401 -4.925 -21.416 1.00 87.56 101 ARG A CA 1
ATOM 800 C C . ARG A 1 101 ? 10.696 -5.716 -21.564 1.00 87.56 101 ARG A C 1
ATOM 802 O O . ARG A 1 101 ? 11.451 -5.448 -22.493 1.00 87.56 101 ARG A O 1
ATOM 809 N N . PHE A 1 102 ? 10.941 -6.682 -20.685 1.00 89.62 102 PHE A N 1
ATOM 810 C CA . PHE A 1 102 ? 12.088 -7.577 -20.772 1.00 89.62 102 PHE A CA 1
ATOM 811 C C . PHE A 1 102 ? 12.073 -8.357 -22.086 1.00 89.62 102 PHE A C 1
ATOM 813 O O . PHE A 1 102 ? 13.045 -8.272 -22.832 1.00 89.62 102 PHE A O 1
ATOM 820 N N . ASP A 1 103 ? 10.952 -8.991 -22.436 1.00 89.00 103 ASP A N 1
ATOM 821 C CA . ASP A 1 103 ? 10.818 -9.735 -23.695 1.00 89.00 103 ASP A CA 1
ATOM 822 C C . ASP A 1 103 ? 11.066 -8.831 -24.912 1.00 89.00 103 ASP A C 1
ATOM 824 O O . ASP A 1 103 ? 11.813 -9.186 -25.824 1.00 89.00 103 ASP A O 1
ATOM 828 N N . SER A 1 104 ? 10.523 -7.610 -24.900 1.00 88.62 104 SER A N 1
ATOM 829 C CA . SER A 1 104 ? 10.766 -6.614 -25.951 1.00 88.62 104 SER A CA 1
ATOM 830 C C . SER A 1 104 ? 12.254 -6.257 -26.105 1.00 88.62 104 SER A C 1
ATOM 832 O O . SER A 1 104 ? 12.752 -6.192 -27.229 1.00 88.62 104 SER A O 1
ATOM 834 N N . LEU A 1 105 ? 12.988 -6.080 -25.000 1.00 86.69 105 LEU A N 1
ATOM 835 C CA . LEU A 1 105 ? 14.421 -5.751 -25.020 1.00 86.69 105 LEU A CA 1
ATOM 836 C C . LEU A 1 105 ? 15.303 -6.918 -25.497 1.00 86.69 105 LEU A C 1
ATOM 838 O O . LEU A 1 105 ? 16.413 -6.684 -25.992 1.00 86.69 105 LEU A O 1
ATOM 842 N N . PHE A 1 106 ? 14.839 -8.165 -25.359 1.00 83.88 106 PHE A N 1
ATOM 843 C CA . PHE A 1 106 ? 15.522 -9.339 -25.915 1.00 83.88 106 PHE A CA 1
ATOM 844 C C . PHE A 1 106 ? 15.489 -9.347 -27.443 1.00 83.88 106 PHE A C 1
ATOM 846 O O . PHE A 1 106 ? 16.520 -9.600 -28.062 1.00 83.88 106 PHE A O 1
ATOM 853 N N . HIS A 1 107 ? 14.355 -8.978 -28.040 1.00 83.31 107 HIS A N 1
ATOM 854 C CA . HIS A 1 107 ? 14.185 -8.950 -29.494 1.00 83.31 107 HIS A CA 1
ATOM 855 C C . HIS A 1 107 ? 14.830 -7.721 -30.156 1.00 83.31 107 HIS A C 1
ATOM 857 O O . HIS A 1 107 ? 15.255 -7.793 -31.303 1.00 83.31 107 HIS A O 1
ATOM 863 N N . SER A 1 108 ? 14.940 -6.591 -29.449 1.00 80.25 108 SER A N 1
ATOM 864 C CA . SER A 1 108 ? 15.357 -5.310 -30.040 1.00 80.25 108 SER A CA 1
ATOM 865 C C . SER A 1 108 ? 16.871 -5.024 -30.015 1.00 80.25 108 SER A C 1
ATOM 867 O O . SER A 1 108 ? 17.247 -3.858 -30.109 1.00 80.25 108 SER A O 1
ATOM 869 N N . ASN A 1 109 ? 17.741 -6.023 -29.798 1.00 78.19 109 ASN A N 1
ATOM 870 C CA . ASN A 1 109 ? 19.199 -5.833 -29.624 1.00 78.19 109 ASN A CA 1
ATOM 871 C C . ASN A 1 109 ? 19.580 -4.719 -28.620 1.00 78.19 109 ASN A C 1
ATOM 873 O O . ASN A 1 109 ? 20.559 -4.000 -28.804 1.00 78.19 109 ASN A O 1
ATOM 877 N N . ALA A 1 110 ? 18.792 -4.547 -27.553 1.00 80.50 110 ALA A N 1
ATOM 878 C CA . ALA A 1 110 ? 19.052 -3.523 -26.544 1.00 80.50 110 ALA A CA 1
ATOM 879 C C . ALA A 1 110 ? 20.381 -3.750 -25.799 1.00 80.50 110 ALA A C 1
ATOM 881 O O . ALA A 1 110 ? 20.851 -4.884 -25.672 1.00 80.50 110 ALA A O 1
ATOM 882 N N . THR A 1 111 ? 20.948 -2.672 -25.245 1.00 83.12 111 THR A N 1
ATOM 883 C CA . THR A 1 111 ? 22.211 -2.722 -24.496 1.00 83.12 111 THR A CA 1
ATOM 884 C C . THR A 1 111 ? 22.139 -3.703 -23.322 1.00 83.12 111 THR A C 1
ATOM 886 O O . THR A 1 111 ? 21.110 -3.841 -22.650 1.00 83.12 111 THR A O 1
ATOM 889 N N . LEU A 1 112 ? 23.260 -4.377 -23.044 1.00 84.56 112 LEU A N 1
ATOM 890 C CA . LEU A 1 112 ? 23.359 -5.361 -21.962 1.00 84.56 112 LEU A CA 1
ATOM 891 C C . LEU A 1 112 ? 22.963 -4.759 -20.602 1.00 84.56 112 LEU A C 1
ATOM 893 O O . LEU A 1 112 ? 22.260 -5.400 -19.821 1.00 84.56 112 LEU A O 1
ATOM 897 N N . ASN A 1 113 ? 23.343 -3.500 -20.362 1.00 84.88 113 ASN A N 1
ATOM 898 C CA . ASN A 1 113 ? 23.019 -2.778 -19.134 1.00 84.88 113 ASN A CA 1
ATOM 899 C C . ASN A 1 113 ? 21.500 -2.585 -18.951 1.00 84.88 113 ASN A C 1
ATOM 901 O O . ASN A 1 113 ? 20.961 -2.855 -17.880 1.00 84.88 113 ASN A O 1
ATOM 905 N N . ALA A 1 114 ? 20.777 -2.214 -20.016 1.00 81.38 114 ALA A N 1
ATOM 906 C CA . ALA A 1 114 ? 19.324 -2.052 -19.952 1.00 81.38 114 ALA A CA 1
ATOM 907 C C . ALA A 1 114 ? 18.617 -3.380 -19.630 1.00 81.38 114 ALA A C 1
ATOM 909 O O . ALA A 1 114 ? 17.697 -3.421 -18.812 1.00 81.38 114 ALA A O 1
ATOM 910 N N . ARG A 1 115 ? 19.079 -4.490 -20.222 1.00 85.88 115 ARG A N 1
ATOM 911 C CA . ARG A 1 115 ? 18.552 -5.832 -19.920 1.00 85.88 115 ARG A CA 1
ATOM 912 C C . ARG A 1 115 ? 18.800 -6.220 -18.462 1.00 85.88 115 ARG A C 1
ATOM 914 O O . ARG A 1 115 ? 17.902 -6.768 -17.823 1.00 85.88 115 ARG A O 1
ATOM 921 N N . TYR A 1 116 ? 19.985 -5.917 -17.929 1.00 88.00 116 TYR A N 1
ATOM 922 C CA . TYR A 1 116 ? 20.328 -6.185 -16.532 1.00 88.00 116 TYR A CA 1
ATOM 923 C C . TYR A 1 116 ? 19.447 -5.389 -15.560 1.00 88.00 116 TYR A C 1
ATOM 925 O O . TYR A 1 116 ? 18.863 -5.971 -14.646 1.00 88.00 116 TYR A O 1
ATOM 933 N N . GLN A 1 117 ? 19.259 -4.091 -15.806 1.00 86.56 117 GLN A N 1
ATOM 934 C CA . GLN A 1 117 ? 18.435 -3.225 -14.959 1.00 86.56 117 GLN A CA 1
ATOM 935 C C . GLN A 1 117 ? 16.971 -3.688 -14.895 1.00 86.56 117 GLN A C 1
ATOM 937 O O . GLN A 1 117 ? 16.367 -3.724 -13.817 1.00 86.56 117 GLN A O 1
ATOM 942 N N . VAL A 1 118 ? 16.394 -4.093 -16.033 1.00 88.75 118 VAL A N 1
ATOM 943 C CA . VAL A 1 118 ? 15.026 -4.635 -16.070 1.00 88.75 118 VAL A CA 1
ATOM 944 C C . VAL A 1 118 ? 14.952 -5.997 -15.377 1.00 88.75 118 VAL A C 1
ATOM 946 O O . VAL A 1 118 ? 14.019 -6.230 -14.608 1.00 88.75 118 VAL A O 1
ATOM 949 N N . LYS A 1 119 ? 15.943 -6.879 -15.575 1.00 89.81 119 LYS A N 1
ATOM 950 C CA . LYS A 1 119 ? 16.006 -8.189 -14.902 1.00 89.81 119 LYS A CA 1
ATOM 951 C C . LYS A 1 119 ? 16.022 -8.046 -13.382 1.00 89.81 119 LYS A C 1
ATOM 953 O O . LYS A 1 119 ? 15.285 -8.755 -12.695 1.00 89.81 119 LYS A O 1
ATOM 958 N N . GLU A 1 120 ? 16.833 -7.126 -12.870 1.00 89.69 120 GLU A N 1
ATOM 959 C CA . GLU A 1 120 ? 16.930 -6.871 -11.436 1.00 89.69 120 GLU A CA 1
ATOM 960 C C . GLU A 1 120 ? 15.626 -6.278 -10.891 1.00 89.69 120 GLU A C 1
ATOM 962 O O . GLU A 1 120 ? 15.085 -6.764 -9.899 1.00 89.69 120 GLU A O 1
ATOM 967 N N . SER A 1 121 ? 15.026 -5.329 -11.614 1.00 89.75 121 SER A N 1
ATOM 968 C CA . SER A 1 121 ? 13.726 -4.753 -11.244 1.00 89.75 121 SER A CA 1
ATOM 969 C C . SER A 1 121 ? 12.619 -5.815 -11.157 1.00 89.75 121 SER A C 1
ATOM 971 O O . SER A 1 121 ? 11.829 -5.806 -10.210 1.00 89.75 121 SER A O 1
ATOM 973 N N . ILE A 1 122 ? 12.581 -6.769 -12.100 1.00 91.94 122 ILE A N 1
ATOM 974 C CA . ILE A 1 122 ? 11.645 -7.909 -12.076 1.00 91.94 122 ILE A CA 1
ATOM 975 C C . ILE A 1 122 ? 11.901 -8.800 -10.866 1.00 91.94 122 ILE A C 1
ATOM 977 O O . ILE A 1 122 ? 10.947 -9.210 -10.203 1.00 91.94 122 ILE A O 1
ATOM 981 N N . ARG A 1 123 ? 13.168 -9.130 -10.586 1.00 91.81 123 ARG A N 1
ATOM 982 C CA . ARG A 1 123 ? 13.542 -9.989 -9.456 1.00 91.81 123 ARG A CA 1
ATOM 983 C C . ARG A 1 123 ? 13.056 -9.380 -8.143 1.00 91.81 123 ARG A C 1
ATOM 985 O O . ARG A 1 123 ? 12.355 -10.056 -7.395 1.00 91.81 123 ARG A O 1
ATOM 992 N N . VAL A 1 124 ? 13.343 -8.100 -7.913 1.00 90.75 124 VAL A N 1
ATOM 993 C CA . VAL A 1 124 ? 12.897 -7.389 -6.708 1.00 90.75 124 VAL A CA 1
ATOM 994 C C . VAL A 1 124 ? 11.367 -7.335 -6.642 1.00 90.75 124 VAL A C 1
ATOM 996 O O . VAL A 1 124 ? 10.789 -7.611 -5.595 1.00 90.75 124 VAL A O 1
ATOM 999 N N . ALA A 1 125 ? 10.676 -7.040 -7.748 1.00 90.44 125 ALA A N 1
ATOM 1000 C CA . ALA A 1 125 ? 9.210 -7.000 -7.770 1.00 90.44 125 ALA A CA 1
ATOM 1001 C C . ALA A 1 125 ? 8.568 -8.359 -7.43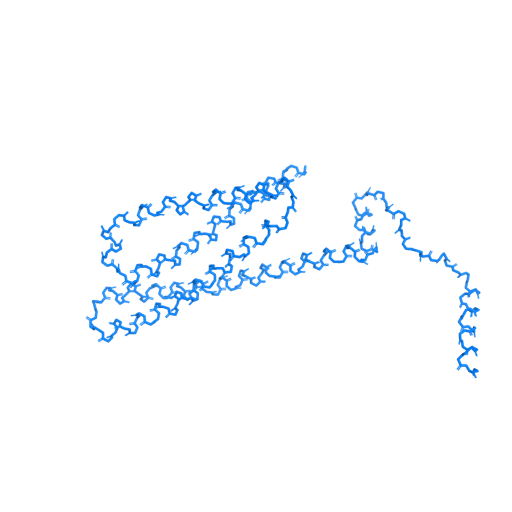7 1.00 90.44 125 ALA A C 1
ATOM 1003 O O . ALA A 1 125 ? 7.613 -8.411 -6.658 1.00 90.44 125 ALA A O 1
ATOM 1004 N N . LYS A 1 126 ? 9.125 -9.460 -7.960 1.00 92.94 126 LYS A N 1
ATOM 1005 C CA . LYS A 1 126 ? 8.663 -10.826 -7.671 1.00 92.94 126 LYS A CA 1
ATOM 1006 C C . LYS A 1 126 ? 8.881 -11.231 -6.214 1.00 92.94 126 LYS A C 1
ATOM 1008 O O . LYS A 1 126 ? 8.005 -11.878 -5.652 1.00 92.94 126 LYS A O 1
ATOM 1013 N N . VAL A 1 127 ? 10.002 -10.841 -5.604 1.00 92.75 127 VAL A N 1
ATOM 1014 C CA . VAL A 1 127 ? 10.288 -11.127 -4.184 1.00 92.75 127 VAL A CA 1
ATOM 1015 C C . VAL A 1 127 ? 9.375 -10.326 -3.251 1.00 92.75 127 VAL A C 1
ATOM 1017 O O . VAL A 1 127 ? 8.958 -10.842 -2.220 1.00 92.75 127 VAL A O 1
ATOM 1020 N N . MET A 1 128 ? 9.001 -9.101 -3.628 1.00 88.44 128 MET A N 1
ATOM 1021 C CA . MET A 1 128 ? 8.107 -8.258 -2.822 1.00 88.44 128 MET A CA 1
ATOM 1022 C C . MET A 1 128 ? 6.627 -8.676 -2.905 1.00 88.44 128 MET A C 1
ATOM 1024 O O . MET A 1 128 ? 5.876 -8.481 -1.954 1.00 88.44 128 MET A O 1
ATOM 1028 N N . GLN A 1 129 ? 6.193 -9.300 -4.006 1.00 89.62 129 GLN A N 1
ATOM 1029 C CA . GLN A 1 129 ? 4.799 -9.730 -4.195 1.00 89.62 129 GLN A CA 1
ATOM 1030 C C . GLN A 1 129 ? 4.235 -10.623 -3.068 1.00 89.62 129 GLN A C 1
ATOM 1032 O O . GLN A 1 129 ? 3.126 -10.334 -2.603 1.00 89.62 129 GLN A O 1
ATOM 1037 N N . PRO A 1 130 ? 4.915 -11.698 -2.615 1.00 91.75 130 PRO A N 1
ATOM 1038 C CA . PRO A 1 130 ? 4.405 -12.515 -1.517 1.00 91.75 130 PRO A CA 1
ATOM 1039 C C . PRO A 1 130 ? 4.335 -11.730 -0.204 1.00 91.75 130 PRO A C 1
ATOM 1041 O O . PRO A 1 130 ? 3.362 -11.891 0.524 1.00 91.75 130 PRO A O 1
ATOM 1044 N N . VAL A 1 131 ? 5.290 -10.832 0.062 1.00 90.06 131 VAL A N 1
ATOM 1045 C CA . VAL A 1 131 ? 5.289 -9.973 1.260 1.00 90.06 131 VAL A CA 1
ATOM 1046 C C . VAL A 1 131 ? 4.030 -9.106 1.298 1.00 90.06 131 VAL A C 1
ATOM 1048 O O . VAL A 1 131 ? 3.309 -9.101 2.295 1.00 90.06 131 VAL A O 1
ATOM 1051 N N . TYR A 1 132 ? 3.702 -8.451 0.181 1.00 87.81 132 TYR A N 1
ATOM 1052 C CA . TYR A 1 132 ? 2.486 -7.644 0.066 1.00 87.81 132 TYR A CA 1
ATOM 1053 C C . TYR A 1 132 ? 1.210 -8.481 0.178 1.00 87.81 132 TYR A C 1
ATOM 1055 O O . TYR A 1 132 ? 0.256 -8.073 0.836 1.00 87.81 132 TYR A O 1
ATOM 1063 N N . SER A 1 133 ? 1.201 -9.675 -0.417 1.00 87.19 133 SER A N 1
ATOM 1064 C CA . SER A 1 133 ? 0.041 -10.573 -0.376 1.00 87.19 133 SER A CA 1
ATOM 1065 C C . SER A 1 133 ? -0.236 -11.065 1.049 1.00 87.19 133 SER A C 1
ATOM 1067 O O . SER A 1 133 ? -1.372 -11.000 1.512 1.00 87.19 133 SER A O 1
ATOM 1069 N N . VAL A 1 134 ? 0.802 -11.492 1.775 1.00 90.31 134 VAL A N 1
ATOM 1070 C CA . VAL A 1 134 ? 0.693 -11.918 3.180 1.00 90.31 134 VAL A CA 1
ATOM 1071 C C . VAL A 1 134 ? 0.273 -10.752 4.074 1.00 90.31 134 VAL A C 1
ATOM 1073 O O . VAL A 1 134 ? -0.623 -10.915 4.899 1.00 90.31 134 VAL A O 1
ATOM 1076 N N . SER A 1 135 ? 0.858 -9.566 3.877 1.00 87.06 135 SER A N 1
ATOM 1077 C CA . SER A 1 135 ? 0.477 -8.351 4.608 1.00 87.06 135 SER A CA 1
ATOM 1078 C C . SER A 1 135 ? -1.010 -8.021 4.423 1.00 87.06 135 SER A C 1
ATOM 1080 O O . SER A 1 135 ? -1.717 -7.786 5.402 1.00 87.06 135 SER A O 1
ATOM 1082 N N . MET A 1 136 ? -1.526 -8.091 3.190 1.00 86.25 136 MET A N 1
ATOM 1083 C CA . MET A 1 136 ? -2.951 -7.876 2.915 1.00 86.25 136 MET A CA 1
ATOM 1084 C C . MET A 1 136 ? -3.846 -8.942 3.545 1.00 86.25 136 MET A C 1
ATOM 1086 O O . MET A 1 136 ? -4.869 -8.597 4.131 1.00 86.25 136 MET A O 1
ATOM 1090 N N . LEU A 1 137 ? -3.468 -10.222 3.471 1.00 89.00 137 LEU A N 1
ATOM 1091 C CA . LEU A 1 137 ? -4.230 -11.302 4.107 1.00 89.00 137 LEU A CA 1
ATOM 1092 C C . LEU A 1 137 ? -4.314 -11.112 5.623 1.00 89.00 137 LEU A C 1
ATOM 1094 O O . LEU A 1 137 ? -5.394 -11.252 6.196 1.00 89.00 137 LEU A O 1
ATOM 1098 N N . LEU A 1 138 ? -3.204 -10.734 6.261 1.00 87.94 138 LEU A N 1
ATOM 1099 C CA . LEU A 1 138 ? -3.176 -10.451 7.692 1.00 87.94 138 LEU A CA 1
ATOM 1100 C C . LEU A 1 138 ? -4.085 -9.266 8.039 1.00 87.94 138 LEU A C 1
ATOM 1102 O O . LEU A 1 138 ? -4.859 -9.349 8.989 1.00 87.94 138 LEU A O 1
ATOM 1106 N N . LYS A 1 139 ? -4.062 -8.193 7.240 1.00 84.19 139 LYS A N 1
ATOM 1107 C CA . LYS A 1 139 ? -4.939 -7.024 7.428 1.00 84.19 139 LYS A CA 1
ATOM 1108 C C . LYS A 1 139 ? -6.420 -7.378 7.270 1.00 84.19 139 LYS A C 1
ATOM 1110 O O . LYS A 1 139 ? -7.220 -6.997 8.122 1.00 84.19 139 LYS A O 1
ATOM 1115 N N . ILE A 1 140 ? -6.785 -8.148 6.241 1.00 86.69 140 ILE A N 1
ATOM 1116 C CA . ILE A 1 140 ? -8.158 -8.645 6.037 1.00 86.69 140 ILE A CA 1
ATOM 1117 C C . ILE A 1 140 ? -8.591 -9.508 7.225 1.00 86.69 140 ILE A C 1
ATOM 1119 O O . ILE A 1 140 ? -9.699 -9.353 7.735 1.00 86.69 140 ILE A O 1
ATOM 1123 N N . HIS A 1 141 ? -7.713 -10.388 7.706 1.00 87.81 141 HIS A N 1
ATOM 1124 C CA . HIS A 1 141 ? -7.993 -11.210 8.876 1.00 87.81 141 HIS A CA 1
ATOM 1125 C C . HIS A 1 141 ? -8.210 -10.358 10.135 1.00 87.81 141 HIS A C 1
ATOM 1127 O O . HIS A 1 141 ? -9.211 -10.538 10.824 1.00 87.81 141 HIS A O 1
ATOM 1133 N N . CYS A 1 142 ? -7.346 -9.373 10.401 1.00 84.12 142 CYS A N 1
ATOM 1134 C CA . CYS A 1 142 ? -7.528 -8.426 11.502 1.00 84.12 142 CYS A CA 1
ATOM 1135 C C . CYS A 1 142 ? -8.852 -7.656 11.391 1.00 84.12 142 CYS A C 1
ATOM 1137 O O . CYS A 1 142 ? -9.541 -7.487 12.398 1.00 84.12 142 CYS A O 1
ATOM 1139 N N . PHE A 1 143 ? -9.236 -7.232 10.183 1.00 83.44 143 PHE A N 1
ATOM 1140 C CA . PHE A 1 143 ? -10.517 -6.570 9.940 1.00 83.44 143 PHE A CA 1
ATOM 1141 C C . PHE A 1 143 ? -11.700 -7.497 10.247 1.00 83.44 143 PHE A C 1
ATOM 1143 O O . PHE A 1 143 ? -12.609 -7.103 10.973 1.00 83.44 143 PHE A O 1
ATOM 1150 N N . ASN A 1 144 ? -11.658 -8.748 9.782 1.00 86.88 144 ASN A N 1
ATOM 1151 C CA . ASN A 1 144 ? -12.694 -9.745 10.060 1.00 86.88 144 ASN A CA 1
ATOM 1152 C C . ASN A 1 144 ? -12.804 -10.067 11.556 1.00 86.88 144 ASN A C 1
ATOM 1154 O O . ASN A 1 144 ? -13.913 -10.164 12.081 1.00 86.88 144 ASN A O 1
ATOM 1158 N N . CYS A 1 145 ? -11.677 -10.184 12.263 1.00 84.94 145 CYS A N 1
ATOM 1159 C CA . CYS A 1 145 ? -11.652 -10.376 13.714 1.00 84.94 145 CYS A CA 1
ATOM 1160 C C . CYS A 1 145 ? -12.242 -9.167 14.450 1.00 84.94 145 CYS A C 1
ATOM 1162 O O . CYS A 1 145 ? -13.046 -9.335 15.369 1.00 84.94 145 CYS A O 1
ATOM 1164 N N . GLY A 1 146 ? -11.897 -7.949 14.023 1.00 83.38 146 GLY A N 1
ATOM 1165 C CA . GLY A 1 146 ? -12.464 -6.714 14.563 1.00 83.38 146 GLY A CA 1
ATOM 1166 C C . GLY A 1 146 ? -13.974 -6.628 14.341 1.00 83.38 146 GLY A C 1
ATOM 1167 O O . GLY A 1 146 ? -14.722 -6.402 15.290 1.00 83.38 146 GLY A O 1
ATOM 1168 N N . PHE A 1 147 ? -14.433 -6.888 13.116 1.00 84.25 147 PHE A N 1
ATOM 1169 C CA . PHE A 1 147 ? -15.851 -6.909 12.767 1.00 84.25 147 PHE A CA 1
ATOM 1170 C C . PHE A 1 147 ? -16.621 -7.961 13.571 1.00 84.25 147 PHE A C 1
ATOM 1172 O O . PHE A 1 147 ? -17.637 -7.641 14.182 1.00 84.25 147 PHE A O 1
ATOM 1179 N N . SER A 1 148 ? -16.101 -9.189 13.649 1.00 84.88 148 SER A N 1
ATOM 1180 C CA . SER A 1 148 ? -16.705 -10.274 14.432 1.00 84.88 148 SER A CA 1
ATOM 1181 C C . SER A 1 148 ? -16.789 -9.918 15.918 1.00 84.88 148 SER A C 1
ATOM 1183 O O . SER A 1 148 ? -17.810 -10.162 16.553 1.00 84.88 148 SER A O 1
ATOM 1185 N N . SER A 1 149 ? -15.754 -9.275 16.468 1.00 81.25 149 SER A N 1
ATOM 1186 C CA . SER A 1 149 ? -15.749 -8.813 17.862 1.00 81.25 149 SER A CA 1
ATOM 1187 C C . SER A 1 149 ? -16.827 -7.757 18.112 1.00 81.25 149 SER A C 1
ATOM 1189 O O . SER A 1 149 ? -17.571 -7.859 19.084 1.00 81.25 149 SER A O 1
ATOM 1191 N N . VAL A 1 150 ? -16.957 -6.764 17.224 1.00 82.38 150 VAL A N 1
ATOM 1192 C CA . VAL A 1 150 ? -18.008 -5.736 17.320 1.00 82.38 150 VAL A CA 1
ATOM 1193 C C . VAL A 1 150 ? -19.393 -6.365 17.186 1.00 82.38 150 VAL A C 1
ATOM 1195 O O . VAL A 1 150 ? -20.270 -6.072 17.994 1.00 82.38 150 VAL A O 1
ATOM 1198 N N . PHE A 1 151 ? -19.582 -7.264 16.219 1.00 86.12 151 PHE A N 1
ATOM 1199 C CA . PHE A 1 151 ? -20.838 -7.980 16.010 1.00 86.12 151 PHE A CA 1
ATOM 1200 C C . PHE A 1 151 ? -21.260 -8.759 17.264 1.00 86.12 151 PHE A C 1
ATOM 1202 O O . PHE A 1 151 ? -22.389 -8.612 17.730 1.00 86.12 151 PHE A O 1
ATOM 1209 N N . LEU A 1 152 ? -20.336 -9.514 17.868 1.00 84.69 152 LEU A N 1
ATOM 1210 C CA . LEU A 1 152 ? -20.577 -10.242 19.115 1.00 84.69 152 LEU A CA 1
ATOM 1211 C C . LEU A 1 152 ? -20.919 -9.302 20.280 1.00 84.69 152 LEU A C 1
ATOM 1213 O O . LEU A 1 152 ? -21.827 -9.594 21.050 1.00 84.69 152 LEU A O 1
ATOM 1217 N N . ILE A 1 153 ? -20.246 -8.154 20.406 1.00 81.19 153 ILE A N 1
ATOM 1218 C CA . ILE A 1 153 ? -20.542 -7.167 21.460 1.00 81.19 153 ILE A CA 1
ATOM 1219 C C . ILE A 1 153 ? -21.937 -6.547 21.284 1.00 81.19 153 ILE A C 1
ATOM 1221 O O . ILE A 1 153 ? -22.617 -6.272 22.274 1.00 81.19 153 ILE A O 1
ATOM 1225 N N . VAL A 1 154 ? -22.358 -6.299 20.041 1.00 83.00 154 VAL A N 1
ATOM 1226 C CA . VAL A 1 154 ? -23.650 -5.668 19.735 1.00 83.00 154 VAL A CA 1
ATOM 1227 C C . VAL A 1 154 ? -24.810 -6.650 19.894 1.00 83.00 154 VAL A C 1
ATOM 1229 O O . VAL A 1 154 ? -25.843 -6.266 20.437 1.00 83.00 154 VAL A O 1
ATOM 1232 N N . HIS A 1 155 ? -24.648 -7.897 19.445 1.00 82.75 155 HIS A N 1
ATOM 1233 C CA . HIS A 1 155 ? -25.745 -8.867 19.369 1.00 82.75 155 HIS A CA 1
ATOM 1234 C C . HIS A 1 155 ? -25.778 -9.891 20.511 1.00 82.75 155 HIS A C 1
ATOM 1236 O O . HIS A 1 155 ? -26.825 -10.492 20.744 1.00 82.75 155 HIS A O 1
ATOM 1242 N N . CYS A 1 156 ? -24.681 -10.098 21.245 1.00 85.06 156 CYS A N 1
ATOM 1243 C CA . CYS A 1 156 ? -24.638 -11.044 22.360 1.00 85.06 156 CYS A CA 1
ATOM 1244 C C . CYS A 1 156 ? -24.535 -10.311 23.704 1.00 85.06 156 CYS A C 1
ATOM 1246 O O . CYS A 1 156 ? -23.441 -10.039 24.206 1.00 85.06 156 CYS A O 1
ATOM 1248 N N . ASP A 1 157 ? -25.686 -10.075 24.342 1.00 81.06 157 ASP A N 1
ATOM 1249 C CA . ASP A 1 157 ? -25.770 -9.447 25.671 1.00 81.06 157 ASP A CA 1
ATOM 1250 C C . ASP A 1 157 ? -24.938 -10.182 26.733 1.00 81.06 157 ASP A C 1
ATOM 1252 O O . ASP A 1 157 ? -24.380 -9.551 27.629 1.00 81.06 157 ASP A O 1
ATOM 1256 N N . PHE A 1 158 ? -24.791 -11.506 26.615 1.00 82.44 158 PHE A N 1
ATOM 1257 C CA . PHE A 1 158 ? -23.920 -12.299 27.486 1.00 82.44 158 PHE A CA 1
ATOM 12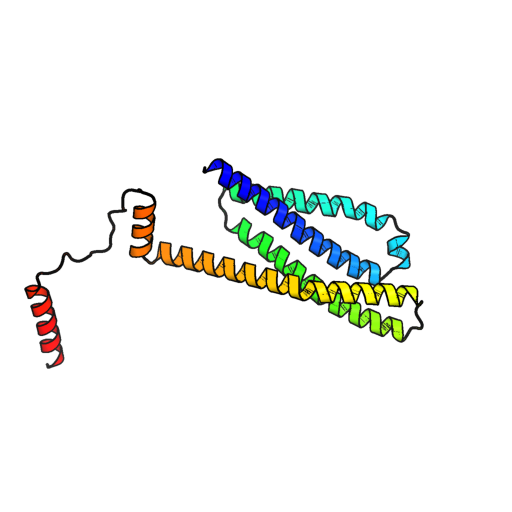58 C C . PHE A 1 158 ? -22.457 -11.832 27.422 1.00 82.44 158 PHE A C 1
ATOM 1260 O O . PHE A 1 158 ? -21.852 -11.549 28.456 1.00 82.44 158 PHE A O 1
ATOM 1267 N N . ILE A 1 159 ? -21.905 -11.690 26.212 1.00 80.62 159 ILE A N 1
ATOM 1268 C CA . ILE A 1 159 ? -20.515 -11.261 25.993 1.00 80.62 159 ILE A CA 1
ATOM 1269 C C . ILE A 1 159 ? -20.347 -9.807 26.433 1.00 80.62 159 ILE A C 1
ATOM 1271 O O . ILE A 1 159 ? -19.399 -9.473 27.142 1.00 80.62 159 ILE A O 1
ATOM 1275 N N . LYS A 1 160 ? -21.308 -8.948 26.088 1.00 78.88 160 LYS A N 1
ATOM 1276 C CA . LYS A 1 160 ? -21.342 -7.548 26.519 1.00 78.88 160 LYS A CA 1
ATOM 1277 C C . LYS A 1 160 ? -21.320 -7.416 28.048 1.00 78.88 160 LYS A C 1
ATOM 1279 O O . LYS A 1 160 ? -20.531 -6.646 28.593 1.00 78.88 160 LYS A O 1
ATOM 1284 N N . ASN A 1 161 ? -22.134 -8.205 28.750 1.00 79.25 161 ASN A N 1
ATOM 1285 C CA . ASN A 1 161 ? -22.193 -8.217 30.211 1.00 79.25 161 ASN A CA 1
ATOM 1286 C C . ASN A 1 161 ? -20.939 -8.826 30.850 1.00 79.25 161 ASN A C 1
ATOM 1288 O O . ASN A 1 161 ? -20.508 -8.335 31.895 1.00 79.25 161 ASN A O 1
ATOM 1292 N N . ALA A 1 162 ? -20.326 -9.840 30.231 1.00 81.06 162 ALA A N 1
ATOM 1293 C CA . ALA A 1 162 ? -19.038 -10.383 30.658 1.00 81.06 162 ALA A CA 1
ATOM 1294 C C . ALA A 1 162 ? -17.921 -9.329 30.546 1.00 81.06 162 ALA A C 1
ATOM 1296 O O . ALA A 1 162 ? -17.172 -9.128 31.501 1.00 81.06 162 ALA A O 1
ATOM 1297 N N . ILE A 1 163 ? -17.872 -8.581 29.438 1.00 80.94 163 ILE A N 1
ATOM 1298 C CA . ILE A 1 163 ? -16.916 -7.483 29.232 1.00 80.94 163 ILE A CA 1
ATOM 1299 C C . ILE A 1 163 ? -17.134 -6.364 30.257 1.00 80.94 163 ILE A C 1
ATOM 1301 O O . ILE A 1 163 ? -16.176 -5.924 30.889 1.00 80.94 163 ILE A O 1
ATOM 1305 N N . TYR A 1 164 ? -18.379 -5.930 30.490 1.00 80.19 164 TYR A N 1
ATOM 1306 C CA . TYR A 1 164 ? -18.662 -4.929 31.528 1.00 80.19 164 TYR A CA 1
ATOM 1307 C C . TYR A 1 164 ? -18.284 -5.415 32.930 1.00 80.19 164 TYR A C 1
ATOM 1309 O O . TYR A 1 164 ? -17.751 -4.636 33.717 1.00 80.19 164 TYR A O 1
ATOM 1317 N N . SER A 1 165 ? -18.505 -6.703 33.218 1.00 80.25 165 SER A N 1
ATOM 1318 C CA . SER A 1 165 ? -18.110 -7.336 34.478 1.00 80.25 165 SER A CA 1
ATOM 1319 C C . SER A 1 165 ? -16.590 -7.340 34.661 1.00 80.25 165 SER A C 1
ATOM 1321 O O . SER A 1 165 ? -16.121 -7.042 35.754 1.00 80.25 165 SER A O 1
ATOM 1323 N N . MET A 1 166 ? -15.820 -7.637 33.608 1.00 78.94 166 MET A N 1
ATOM 1324 C CA . MET A 1 166 ? -14.353 -7.582 33.648 1.00 78.94 166 MET A CA 1
ATOM 1325 C C . MET A 1 166 ? -13.819 -6.154 33.794 1.00 78.94 166 MET A C 1
ATOM 1327 O O . MET A 1 166 ? -12.814 -5.941 34.462 1.00 78.94 166 MET A O 1
ATOM 1331 N N . LEU A 1 167 ? -14.489 -5.169 33.193 1.00 81.62 167 LEU A N 1
ATOM 1332 C CA . LEU A 1 167 ? -14.093 -3.759 33.261 1.00 81.62 167 LEU A CA 1
ATOM 1333 C C . LEU A 1 167 ? -14.534 -3.059 34.560 1.00 81.62 167 LEU A C 1
ATOM 1335 O O . LEU A 1 167 ? -14.329 -1.855 34.695 1.00 81.62 167 LEU A O 1
ATOM 1339 N N . GLY A 1 168 ? -15.155 -3.777 35.505 1.00 76.56 168 GLY A N 1
ATOM 1340 C CA . GLY A 1 168 ? -15.651 -3.205 36.762 1.00 76.56 168 GLY A CA 1
ATOM 1341 C C . GLY A 1 168 ? -16.774 -2.178 36.571 1.00 76.56 168 GLY A C 1
ATOM 1342 O O . GLY A 1 168 ? -17.070 -1.399 37.476 1.00 76.56 168 GLY A O 1
ATOM 1343 N N . MET A 1 169 ? -17.399 -2.148 35.392 1.00 76.44 169 MET A N 1
ATOM 1344 C CA . MET A 1 169 ? -18.475 -1.216 35.071 1.00 76.44 169 MET A CA 1
ATOM 1345 C C . MET A 1 169 ? -19.814 -1.786 35.548 1.00 76.44 169 MET A C 1
ATOM 1347 O O . MET A 1 169 ? -20.079 -2.983 35.417 1.00 76.44 169 MET A O 1
ATOM 1351 N N . LYS A 1 170 ? -20.687 -0.925 36.093 1.00 66.31 170 LYS A N 1
ATOM 1352 C CA . LYS A 1 170 ? -22.041 -1.316 36.524 1.00 66.31 170 LYS A CA 1
ATOM 1353 C C . LYS A 1 170 ? -22.762 -1.995 35.355 1.00 66.31 170 LYS A C 1
ATOM 1355 O O . LYS A 1 170 ? -22.966 -1.371 34.314 1.00 66.31 170 LYS A O 1
ATOM 1360 N N . ARG A 1 171 ? -23.137 -3.270 35.533 1.00 62.09 171 ARG A N 1
ATOM 1361 C CA . ARG A 1 171 ? -23.897 -4.043 34.539 1.00 62.09 171 ARG A CA 1
ATOM 1362 C C . ARG A 1 171 ? -25.114 -3.236 34.099 1.00 62.09 171 ARG A C 1
ATOM 1364 O O . ARG A 1 171 ? -25.866 -2.737 34.936 1.00 62.09 171 ARG A O 1
ATOM 1371 N N . SER A 1 172 ? -25.314 -3.123 32.789 1.00 55.47 172 SER A N 1
ATOM 1372 C CA . SER A 1 172 ? -26.566 -2.595 32.263 1.00 55.47 172 SER A CA 1
ATOM 1373 C C . SER A 1 172 ? -27.662 -3.587 32.646 1.00 55.47 172 SER A C 1
ATOM 1375 O O . SER A 1 172 ? -27.698 -4.700 32.134 1.00 55.47 172 SER A O 1
ATOM 1377 N N . GLY A 1 173 ? -28.533 -3.204 33.584 1.00 53.41 173 GLY A N 1
ATOM 1378 C CA . GLY A 1 173 ? -29.618 -4.042 34.111 1.00 53.41 173 GLY A CA 1
ATOM 1379 C C . GLY A 1 173 ? -30.665 -4.465 33.075 1.00 53.41 173 GLY A C 1
ATOM 1380 O O . GLY A 1 173 ? -31.605 -5.171 33.416 1.00 53.41 173 GLY A O 1
ATOM 1381 N N . LYS A 1 174 ? -30.491 -4.097 31.801 1.00 51.12 174 LYS A N 1
ATOM 1382 C CA . LYS A 1 174 ? -31.170 -4.730 30.671 1.00 51.12 174 LYS A CA 1
ATOM 1383 C C . LYS A 1 174 ? -30.452 -6.030 30.304 1.00 51.12 174 LYS A C 1
ATOM 1385 O O . LYS A 1 174 ? -30.079 -6.238 29.157 1.00 51.12 174 LYS A O 1
ATOM 1390 N N . SER A 1 175 ? -30.246 -6.909 31.282 1.00 44.06 175 SER A N 1
ATOM 1391 C CA . SER A 1 175 ? -30.190 -8.319 30.930 1.00 44.06 175 SER A CA 1
ATOM 1392 C C . SER A 1 175 ? -31.576 -8.624 30.391 1.00 44.06 175 SER A C 1
ATOM 1394 O O . SER A 1 175 ? -32.575 -8.353 31.064 1.00 44.06 175 SER A O 1
ATOM 1396 N N . SER A 1 176 ? -31.629 -9.120 29.159 1.00 48.41 176 SER A N 1
ATOM 1397 C CA . SER A 1 176 ? -32.761 -9.878 28.653 1.00 48.41 176 SER A CA 1
ATOM 1398 C C . SER A 1 176 ? -33.380 -10.679 29.792 1.00 48.41 176 SER A C 1
ATOM 1400 O O . SER A 1 176 ? -32.654 -11.188 30.652 1.00 48.41 176 SER A O 1
ATOM 1402 N N . ARG A 1 177 ? -34.717 -10.721 29.814 1.00 43.19 177 ARG A N 1
ATOM 1403 C CA . ARG A 1 177 ? -35.513 -11.620 30.646 1.00 43.19 177 ARG A CA 1
ATOM 1404 C C . ARG A 1 177 ? -34.850 -13.001 30.648 1.00 43.19 177 ARG A C 1
ATOM 1406 O O . ARG A 1 177 ? -35.179 -13.853 29.832 1.00 43.19 177 ARG A O 1
ATOM 1413 N N . ILE A 1 178 ? -33.955 -13.244 31.599 1.00 45.56 178 ILE A N 1
ATOM 1414 C CA . ILE A 1 178 ? -33.938 -14.510 32.291 1.00 45.56 178 ILE A CA 1
ATOM 1415 C C . ILE A 1 178 ? -35.279 -14.429 32.982 1.00 45.56 178 ILE A C 1
ATOM 1417 O O . ILE A 1 178 ? -35.434 -13.724 33.978 1.00 45.56 178 ILE A O 1
ATOM 1421 N N . ILE A 1 179 ? -36.285 -14.987 32.310 1.00 48.62 179 ILE A N 1
ATOM 1422 C CA . ILE A 1 179 ? -37.514 -15.385 32.963 1.00 48.62 179 ILE A CA 1
ATOM 1423 C C . ILE A 1 179 ? -37.005 -16.067 34.237 1.00 48.62 179 ILE A C 1
ATOM 1425 O O . ILE A 1 179 ? -36.254 -17.042 34.105 1.00 48.62 179 ILE A O 1
ATOM 1429 N N . PRO A 1 180 ? -37.215 -15.457 35.423 1.00 41.69 180 PRO A N 1
ATOM 1430 C CA . PRO A 1 180 ? -36.713 -16.017 36.670 1.00 41.69 180 PRO A CA 1
ATOM 1431 C C . PRO A 1 180 ? -37.157 -17.459 36.655 1.00 41.69 180 PRO A C 1
ATOM 1433 O O . PRO A 1 180 ? -38.315 -17.660 36.303 1.00 41.69 180 PRO A O 1
ATOM 1436 N N . ALA A 1 181 ? -36.224 -18.393 36.889 1.00 49.00 181 ALA A N 1
ATOM 1437 C CA . ALA A 1 181 ? -36.450 -19.830 36.814 1.00 49.00 181 ALA A CA 1
ATOM 1438 C C . ALA A 1 181 ? -37.882 -20.124 37.257 1.00 49.00 181 ALA A C 1
ATOM 1440 O O . ALA A 1 181 ? -38.190 -20.112 38.449 1.00 49.00 181 ALA A O 1
ATOM 1441 N N . ILE A 1 182 ? -38.748 -20.238 36.248 1.00 54.19 182 ILE A N 1
ATOM 1442 C CA . ILE A 1 182 ? -40.137 -20.624 36.383 1.00 54.19 182 ILE A CA 1
ATOM 1443 C C . ILE A 1 182 ? -40.017 -21.920 37.157 1.00 54.19 182 ILE A C 1
ATOM 1445 O O . ILE A 1 182 ? -39.167 -22.749 36.797 1.00 54.19 182 ILE A O 1
ATOM 1449 N N . SER A 1 183 ? -40.721 -22.013 38.287 1.00 66.62 183 SER A N 1
ATOM 1450 C CA . SER A 1 183 ? -40.572 -23.145 39.196 1.00 66.62 183 SER A CA 1
ATOM 1451 C C . SER A 1 183 ? -40.559 -24.431 38.371 1.00 66.62 183 SER A C 1
ATOM 1453 O O . SER A 1 183 ? -41.189 -24.509 37.309 1.00 66.62 183 SER A O 1
ATOM 1455 N N . HIS A 1 184 ? -39.794 -25.430 38.806 1.00 64.50 184 HIS A N 1
ATOM 1456 C CA . HIS A 1 184 ? -39.680 -26.688 38.066 1.00 64.50 184 HIS A CA 1
ATOM 1457 C C . HIS A 1 184 ? -41.072 -27.243 37.682 1.00 64.50 184 HIS A C 1
ATOM 1459 O O . HIS A 1 184 ? -41.229 -27.863 36.634 1.00 64.50 184 HIS A O 1
ATOM 1465 N N . ASP A 1 185 ? -42.098 -26.923 38.471 1.00 71.56 185 ASP A N 1
ATOM 1466 C CA . ASP A 1 185 ? -43.503 -27.234 38.222 1.00 71.56 185 ASP A CA 1
ATOM 1467 C C . ASP A 1 185 ? -44.108 -26.492 37.020 1.00 71.56 185 ASP A C 1
ATOM 1469 O O . ASP A 1 185 ? -44.738 -27.117 36.170 1.00 71.56 185 ASP A O 1
ATOM 1473 N N . GLU A 1 186 ? -43.904 -25.182 36.884 1.00 67.88 186 GLU A N 1
ATOM 1474 C CA . GLU A 1 186 ? -44.462 -24.412 35.765 1.00 67.88 186 GLU A CA 1
ATOM 1475 C C . GLU A 1 186 ? -43.766 -24.740 34.424 1.00 67.88 186 GLU A C 1
ATOM 1477 O O . GLU A 1 186 ? -44.411 -24.738 33.373 1.00 67.88 186 GLU A O 1
ATOM 1482 N N . THR A 1 187 ? -42.471 -25.090 34.433 1.00 72.12 187 THR A N 1
ATOM 1483 C CA . THR A 1 187 ? -41.770 -25.569 33.220 1.00 72.12 187 THR A CA 1
ATOM 1484 C C . THR A 1 187 ? -42.271 -26.947 32.795 1.00 72.12 187 THR A C 1
ATOM 1486 O O . THR A 1 187 ? -42.460 -27.200 31.603 1.00 72.12 187 THR A O 1
ATOM 1489 N N . THR A 1 188 ? -42.557 -27.814 33.767 1.00 76.81 188 THR A N 1
ATOM 1490 C CA . THR A 1 188 ? -43.146 -29.136 33.532 1.00 76.81 188 THR A CA 1
ATOM 1491 C C . THR A 1 188 ? -44.575 -29.008 32.991 1.00 76.81 188 THR A C 1
ATOM 1493 O O . THR A 1 188 ? -44.923 -29.654 32.003 1.00 76.81 188 THR A O 1
ATOM 1496 N N . ALA A 1 189 ? -45.381 -28.103 33.555 1.00 77.31 189 ALA A N 1
ATOM 1497 C CA . ALA A 1 189 ? -46.738 -27.823 33.088 1.00 77.31 189 ALA A CA 1
ATOM 1498 C C . ALA A 1 189 ? -46.768 -27.278 31.649 1.00 77.31 189 ALA A C 1
ATOM 1500 O O . ALA A 1 189 ? -47.569 -27.736 30.833 1.00 77.31 189 ALA A O 1
ATOM 1501 N N . ALA A 1 190 ? -45.866 -26.353 31.302 1.00 76.19 190 ALA A N 1
ATOM 1502 C CA . ALA A 1 190 ? -45.758 -25.823 29.942 1.00 76.19 190 ALA A CA 1
ATOM 1503 C C . ALA A 1 190 ? -45.342 -26.901 28.923 1.00 76.19 190 ALA A C 1
ATOM 1505 O O . ALA A 1 190 ? -45.875 -26.939 27.812 1.00 76.19 190 ALA A O 1
ATOM 1506 N N . TYR A 1 191 ? -44.434 -27.806 29.305 1.00 76.88 191 TYR A N 1
ATOM 1507 C CA . TYR A 1 191 ? -44.007 -28.921 28.456 1.00 76.88 191 TYR A CA 1
ATOM 1508 C C . TYR A 1 191 ? -45.155 -29.902 28.176 1.00 76.88 191 TYR A C 1
ATOM 1510 O O . TYR A 1 191 ? -45.397 -30.270 27.024 1.00 76.88 191 TYR A O 1
ATOM 1518 N N . PHE A 1 192 ? -45.921 -30.273 29.207 1.00 83.56 192 PHE A N 1
ATOM 1519 C CA . PHE A 1 192 ? -47.075 -31.159 29.040 1.00 83.56 192 PHE A CA 1
ATOM 1520 C C . PHE A 1 192 ? -48.230 -30.503 28.273 1.00 83.56 192 PHE A C 1
ATOM 1522 O O . PHE A 1 192 ? -48.886 -31.178 27.480 1.00 83.56 192 PHE A O 1
ATOM 1529 N N . ALA A 1 193 ? -48.442 -29.193 28.425 1.00 80.06 193 ALA A N 1
ATOM 1530 C CA . ALA A 1 193 ? -49.429 -28.457 27.635 1.00 80.06 193 ALA A CA 1
ATOM 1531 C C . ALA A 1 193 ? -49.085 -28.449 26.133 1.00 80.06 193 ALA A C 1
ATOM 1533 O O . ALA A 1 193 ? -49.969 -28.663 25.304 1.00 80.06 193 ALA A O 1
ATOM 1534 N N . MET A 1 194 ? -47.804 -28.273 25.776 1.00 77.62 194 MET A N 1
ATOM 1535 C CA . MET A 1 194 ? -47.355 -28.357 24.378 1.00 77.62 194 MET A CA 1
ATOM 1536 C C . MET A 1 194 ? -47.517 -29.764 23.792 1.00 77.62 194 MET A C 1
ATOM 1538 O O . MET A 1 194 ? -47.954 -29.904 22.648 1.00 77.62 194 MET A O 1
ATOM 1542 N N . LEU A 1 195 ? -47.207 -30.808 24.568 1.00 80.44 195 LEU A N 1
ATOM 1543 C CA . LEU A 1 195 ? -47.421 -32.198 24.153 1.00 80.44 195 LEU A CA 1
ATOM 1544 C C . LEU A 1 195 ? -48.901 -32.485 23.894 1.00 80.44 195 LEU A C 1
ATOM 1546 O O . LEU A 1 195 ? -49.237 -33.078 22.870 1.00 80.44 195 LEU A O 1
ATOM 1550 N N . TYR A 1 196 ? -49.787 -32.008 24.769 1.00 80.38 196 TYR A N 1
ATOM 1551 C CA . TYR A 1 196 ? -51.227 -32.203 24.621 1.00 80.38 196 TYR A CA 1
ATOM 1552 C C . TYR A 1 196 ? -51.783 -31.500 23.374 1.00 80.38 196 TYR A C 1
ATOM 1554 O O . TYR A 1 196 ? -52.578 -32.085 22.644 1.00 80.38 196 TYR A O 1
ATOM 1562 N N . SER A 1 197 ? -51.311 -30.286 23.065 1.00 75.94 197 SER A N 1
ATOM 1563 C CA . SER A 1 197 ? -51.688 -29.587 21.826 1.00 75.94 197 SER A CA 1
ATOM 1564 C C . SER A 1 197 ? -51.111 -30.205 20.551 1.00 75.94 197 SER A C 1
ATOM 1566 O O . SER A 1 197 ? -51.552 -29.854 19.469 1.00 75.94 197 SER A O 1
ATOM 1568 N N . SER A 1 198 ? -50.104 -31.079 20.657 1.00 71.75 198 SER A N 1
ATOM 1569 C CA . SER A 1 198 ? -49.511 -31.752 19.492 1.00 71.75 198 SER A CA 1
ATOM 1570 C C . SER A 1 198 ? -50.248 -33.034 19.093 1.00 71.75 198 SER A C 1
ATOM 1572 O O . SER A 1 198 ? -50.025 -33.558 18.004 1.00 71.75 198 SER A O 1
ATOM 1574 N N . TRP A 1 199 ? -51.084 -33.562 19.991 1.00 65.31 199 TRP A N 1
ATOM 1575 C CA . TRP A 1 199 ? -51.809 -34.824 19.822 1.00 65.31 199 TRP A CA 1
ATOM 1576 C C . TRP A 1 199 ? -53.299 -34.663 19.499 1.00 65.31 199 TRP A C 1
ATOM 1578 O O . TRP A 1 199 ? -53.943 -35.663 19.187 1.00 65.31 199 TRP A O 1
ATOM 1588 N N . ASN A 1 200 ? -53.824 -33.437 19.540 1.00 55.28 200 ASN A N 1
ATOM 1589 C CA . ASN A 1 200 ? -55.145 -33.072 19.015 1.00 55.28 200 ASN A CA 1
ATOM 1590 C C . ASN A 1 200 ? -54.981 -32.268 17.726 1.00 55.28 200 ASN A C 1
ATOM 1592 O O . ASN A 1 200 ? -55.825 -32.445 16.822 1.00 55.28 200 ASN A O 1
#

InterPro domains:
  IPR052860 Nematode Receptor-Like/GPCR1 [PTHR47521] (10-155)

Organism: NCBI:txid358040

Radius of gyration: 28.77 Å; chains: 1; bounding box: 78×52×69 Å

pLDDT: mean 81.13, std 10.76, range [41.69, 93.06]

Sequence (200 aa):
FSATRTHLLFANVILHMCCTCFEMKIAIERIVSSSKPHIYHDSGFSYRWNIPCILLPFISGSLVGYTVFYSGTPIALIFPSVVDLSTVLLNWFGIRHLGRRFDSLFHSNATLNARYQVKESIRVAKVMQPVYSVSMLLKIHCFNCGFSSVFLIVHCDFIKNAIYSMLGMKRSGKSSRIIPAISHDETTAAYFAMLYSSWN